Protein AF-A0A0P9FXM0-F1 (afdb_monomer)

pLDDT: mean 93.45, std 6.77, range [53.69, 98.62]

Solvent-accessible surface area (backbone atoms only — not comparable to full-atom values): 14932 Å² total; per-residue (Å²): 114,69,68,62,51,52,53,47,50,29,53,66,51,47,75,62,44,59,64,61,55,52,50,50,58,47,64,81,36,56,96,70,64,53,52,62,53,42,61,63,49,48,44,49,61,69,27,80,73,50,50,69,70,58,40,50,54,54,50,50,59,57,71,74,51,52,71,65,66,35,62,62,24,45,46,18,34,32,25,44,52,46,43,42,48,63,65,68,48,71,69,82,41,66,68,50,49,52,51,52,54,51,55,64,69,34,51,43,96,81,49,30,19,42,51,55,48,57,91,79,50,64,96,82,67,69,58,38,48,46,42,30,24,37,46,47,17,34,48,43,70,63,71,57,68,61,55,72,66,54,49,51,43,50,52,33,48,55,51,41,38,76,78,46,47,41,80,75,54,49,40,61,25,40,37,25,32,24,70,43,70,47,37,45,86,41,67,70,44,45,61,58,47,50,60,55,60,71,54,45,41,95,76,23,26,26,53,23,100,44,85,95,22,47,93,44,13,67,43,48,32,20,39,41,44,22,14,44,32,46,28,67,52,47,86,86,36,66,64,52,45,34,31,49,55,37,46,61,80,44,41,70,64,41,74,64,42,46,91,98,40,71,37,44,59,18,41,36,23,38,48,41,22,32,46,74,64,68,35,44,95

Structure (mmCIF, N/CA/C/O backbone):
data_AF-A0A0P9FXM0-F1
#
_entry.id   AF-A0A0P9FXM0-F1
#
loop_
_atom_site.group_PDB
_atom_site.id
_atom_site.type_symbol
_atom_site.label_atom_id
_atom_site.label_alt_id
_atom_site.label_comp_id
_atom_site.label_asym_id
_atom_site.label_entity_id
_atom_site.label_seq_id
_atom_site.pdbx_PDB_ins_code
_atom_site.Cartn_x
_atom_site.Cartn_y
_atom_site.Cartn_z
_atom_site.occupancy
_atom_site.B_iso_or_equiv
_atom_site.auth_seq_id
_atom_site.auth_comp_id
_atom_site.auth_asym_id
_atom_site.auth_atom_id
_atom_site.pdbx_PDB_model_num
ATOM 1 N N . MET A 1 1 ? 10.942 3.330 -31.699 1.00 53.69 1 MET A N 1
ATOM 2 C CA . MET A 1 1 ? 11.778 2.853 -30.568 1.00 53.69 1 MET A CA 1
ATOM 3 C C . MET A 1 1 ? 10.975 2.608 -29.279 1.00 53.69 1 MET A C 1
ATOM 5 O O . MET A 1 1 ? 11.021 1.495 -28.776 1.00 53.69 1 MET A O 1
ATOM 9 N N . ARG A 1 2 ? 10.166 3.565 -28.779 1.00 61.31 2 ARG A N 1
ATOM 10 C CA . ARG A 1 2 ? 9.365 3.396 -27.537 1.00 61.31 2 ARG A CA 1
ATOM 11 C C . ARG A 1 2 ? 8.334 2.255 -27.574 1.00 61.31 2 ARG A C 1
ATOM 13 O O . ARG A 1 2 ? 8.290 1.461 -26.646 1.00 61.31 2 ARG A O 1
ATOM 20 N N . ALA A 1 3 ? 7.570 2.106 -28.659 1.00 65.00 3 ALA A N 1
ATOM 21 C CA . ALA A 1 3 ? 6.559 1.043 -28.768 1.00 65.00 3 ALA A CA 1
ATOM 22 C C . ALA A 1 3 ? 7.154 -0.381 -28.759 1.00 65.00 3 ALA A C 1
ATOM 24 O O . ALA A 1 3 ? 6.564 -1.296 -28.196 1.00 65.00 3 ALA A O 1
ATOM 25 N N . ALA A 1 4 ? 8.341 -0.569 -29.345 1.00 70.06 4 ALA A N 1
ATOM 26 C CA . ALA A 1 4 ? 9.050 -1.850 -29.296 1.00 70.06 4 ALA A CA 1
ATOM 27 C C . ALA A 1 4 ? 9.517 -2.179 -27.870 1.00 70.06 4 ALA A C 1
ATOM 29 O O . ALA A 1 4 ? 9.444 -3.328 -27.450 1.00 70.06 4 ALA A O 1
ATOM 30 N N . HIS A 1 5 ? 9.926 -1.157 -27.114 1.00 72.69 5 HIS A N 1
ATOM 31 C CA . HIS A 1 5 ? 10.350 -1.307 -25.729 1.00 72.69 5 HIS A CA 1
ATOM 32 C C . HIS A 1 5 ? 9.189 -1.684 -24.797 1.00 72.69 5 HIS A C 1
ATOM 34 O O . HIS A 1 5 ? 9.313 -2.616 -24.010 1.00 72.69 5 HIS A O 1
ATOM 40 N N . VAL A 1 6 ? 8.036 -1.023 -24.944 1.00 74.19 6 VAL A N 1
ATOM 41 C CA . VAL A 1 6 ? 6.811 -1.357 -24.195 1.00 74.19 6 VAL A CA 1
ATOM 42 C C . VAL A 1 6 ? 6.351 -2.783 -24.497 1.00 74.19 6 VAL A C 1
ATOM 44 O O . VAL A 1 6 ? 6.091 -3.541 -23.568 1.00 74.19 6 VAL A O 1
ATOM 47 N N . ARG A 1 7 ? 6.329 -3.185 -25.776 1.00 77.94 7 ARG A N 1
ATOM 48 C CA . ARG A 1 7 ? 6.006 -4.568 -26.166 1.00 77.94 7 ARG A CA 1
ATOM 49 C C . ARG A 1 7 ? 6.992 -5.589 -25.595 1.00 77.94 7 ARG A C 1
ATOM 51 O O . ARG A 1 7 ? 6.578 -6.679 -25.220 1.00 77.94 7 ARG A O 1
ATOM 58 N N . GLY A 1 8 ? 8.276 -5.232 -25.508 1.00 81.94 8 GLY A N 1
ATOM 59 C CA . GLY A 1 8 ? 9.297 -6.047 -24.849 1.00 81.94 8 GLY A CA 1
ATOM 60 C C . GLY A 1 8 ? 8.978 -6.282 -23.373 1.00 81.94 8 GLY A C 1
ATOM 61 O O . GLY A 1 8 ? 8.942 -7.428 -22.943 1.00 81.94 8 GLY A O 1
ATOM 62 N N . LEU A 1 9 ? 8.644 -5.221 -22.631 1.00 83.38 9 LEU A N 1
ATOM 63 C CA . LEU A 1 9 ? 8.266 -5.317 -21.214 1.00 83.38 9 LEU A CA 1
ATOM 64 C C . LEU A 1 9 ? 6.951 -6.084 -21.005 1.00 83.38 9 LEU A C 1
ATOM 66 O O . LEU A 1 9 ? 6.862 -6.892 -20.085 1.00 83.38 9 LEU A O 1
ATOM 70 N N . GLN A 1 10 ? 5.945 -5.874 -21.862 1.00 81.94 10 GLN A N 1
ATOM 71 C CA . GLN A 1 10 ? 4.691 -6.640 -21.819 1.00 81.94 10 GLN A CA 1
ATOM 72 C C . GLN A 1 10 ? 4.949 -8.136 -21.988 1.00 81.94 10 GLN A C 1
ATOM 74 O O . GLN A 1 10 ? 4.437 -8.935 -21.212 1.00 81.94 10 GLN A O 1
ATOM 79 N N . ARG A 1 11 ? 5.790 -8.516 -22.957 1.00 82.44 11 ARG A N 1
ATOM 80 C CA . ARG A 1 11 ? 6.195 -9.913 -23.138 1.00 82.44 11 ARG A CA 1
ATOM 81 C C . ARG A 1 11 ? 6.957 -10.427 -21.915 1.00 82.44 11 ARG A C 1
ATOM 83 O O . ARG A 1 11 ? 6.592 -11.453 -21.350 1.00 82.44 11 ARG A O 1
ATOM 90 N N . ALA A 1 12 ? 7.956 -9.669 -21.464 1.00 82.50 12 ALA A N 1
ATOM 91 C CA . ALA A 1 12 ? 8.829 -10.053 -20.362 1.00 82.50 12 ALA A CA 1
ATOM 92 C C . ALA A 1 12 ? 8.083 -10.275 -19.043 1.00 82.50 12 ALA A C 1
ATOM 94 O O . ALA A 1 12 ? 8.460 -11.170 -18.295 1.00 82.50 12 ALA A O 1
ATOM 95 N N . PHE A 1 13 ? 7.042 -9.492 -18.741 1.00 87.12 13 PHE A N 1
ATOM 96 C CA . PHE A 1 13 ? 6.277 -9.633 -17.499 1.00 87.12 13 PHE A CA 1
ATOM 97 C C . PHE A 1 13 ? 4.999 -10.463 -17.646 1.00 87.12 13 PHE A C 1
ATOM 99 O O . PHE A 1 13 ? 4.660 -11.197 -16.715 1.00 87.12 13 PHE A O 1
ATOM 106 N N . GLY A 1 14 ? 4.313 -10.393 -18.789 1.00 78.12 14 GLY A N 1
ATOM 107 C CA . GLY A 1 14 ? 3.090 -11.154 -19.053 1.00 78.12 14 GLY A CA 1
ATOM 108 C C . GLY A 1 14 ? 3.318 -12.665 -19.000 1.00 78.12 14 GLY A C 1
ATOM 109 O O . GLY A 1 14 ? 2.543 -13.393 -18.384 1.00 78.12 14 GLY A O 1
ATOM 110 N N . GLU A 1 15 ? 4.445 -13.139 -19.535 1.00 76.81 15 GLU A N 1
ATOM 111 C CA . GLU A 1 15 ? 4.802 -14.566 -19.531 1.00 76.81 15 GLU A CA 1
ATOM 112 C C . GLU A 1 15 ? 5.200 -15.092 -18.139 1.00 76.81 15 GLU A C 1
ATOM 114 O O . GLU A 1 15 ? 5.165 -16.294 -17.883 1.00 76.81 15 GLU A O 1
ATOM 119 N N . LYS A 1 16 ? 5.563 -14.209 -17.200 1.00 78.56 16 LYS A N 1
ATOM 120 C CA . LYS A 1 16 ? 6.136 -14.594 -15.896 1.00 78.56 16 LYS A CA 1
ATOM 121 C C . LYS A 1 16 ? 5.098 -15.004 -14.856 1.00 78.56 16 LYS A C 1
ATOM 123 O O . LYS A 1 16 ? 5.474 -15.378 -13.747 1.00 78.56 16 LYS A O 1
ATOM 128 N N . ALA A 1 17 ? 3.807 -14.934 -15.190 1.00 85.44 17 ALA A N 1
ATOM 129 C CA . ALA A 1 17 ? 2.702 -15.394 -14.349 1.00 85.44 17 ALA A CA 1
ATOM 130 C C . ALA A 1 17 ? 2.771 -14.875 -12.889 1.00 85.44 17 ALA A C 1
ATOM 132 O O . ALA A 1 17 ? 2.463 -15.600 -11.940 1.00 85.44 17 ALA A O 1
ATOM 133 N N . LEU A 1 18 ? 3.176 -13.610 -12.697 1.00 92.12 18 LEU A N 1
ATOM 134 C CA . LEU A 1 18 ? 3.409 -13.000 -11.376 1.00 92.12 18 LEU A CA 1
ATOM 135 C C . LEU A 1 18 ? 2.185 -13.092 -10.460 1.00 92.12 18 LEU A C 1
ATOM 137 O O . LEU A 1 18 ? 2.303 -13.472 -9.294 1.00 92.12 18 LEU A O 1
ATOM 141 N N . LEU A 1 19 ? 1.002 -12.800 -11.003 1.00 92.88 19 LEU A N 1
ATOM 142 C CA . LEU A 1 19 ? -0.261 -12.909 -10.273 1.00 92.88 19 LEU A CA 1
ATOM 143 C C . LEU A 1 19 ? -0.571 -14.362 -9.906 1.00 92.88 19 LEU A C 1
ATOM 145 O O . LEU A 1 19 ? -0.937 -14.636 -8.768 1.00 92.88 19 LEU A O 1
ATOM 149 N N . ARG A 1 20 ? -0.324 -15.325 -10.803 1.00 92.25 20 ARG A N 1
ATOM 150 C CA . ARG A 1 20 ? -0.469 -16.752 -10.478 1.00 92.25 20 ARG A CA 1
ATOM 151 C C . ARG A 1 20 ? 0.442 -17.147 -9.315 1.00 92.25 20 ARG A C 1
ATOM 153 O O . ARG A 1 20 ? -0.029 -17.792 -8.382 1.00 92.25 20 ARG A O 1
ATOM 160 N N . LYS A 1 21 ? 1.715 -16.734 -9.329 1.00 93.44 21 LYS A N 1
ATOM 161 C CA . LYS A 1 21 ? 2.651 -17.012 -8.229 1.00 93.44 21 LYS A CA 1
ATOM 162 C C . LYS A 1 21 ? 2.174 -16.398 -6.911 1.00 93.44 21 LYS A C 1
ATOM 164 O O . LYS A 1 21 ? 2.192 -17.081 -5.888 1.00 93.44 21 LYS A O 1
ATOM 169 N N . LEU A 1 22 ? 1.731 -15.140 -6.937 1.00 94.94 22 LEU A N 1
ATOM 170 C CA . LEU A 1 22 ? 1.197 -14.452 -5.762 1.00 94.94 22 LEU A CA 1
ATOM 171 C C . LEU A 1 22 ? -0.054 -15.161 -5.218 1.00 94.94 22 LEU A C 1
ATOM 173 O O . LEU A 1 22 ? -0.145 -15.394 -4.015 1.00 94.94 22 LEU A O 1
ATOM 177 N N . ARG A 1 23 ? -0.973 -15.576 -6.099 1.00 94.38 23 ARG A N 1
ATOM 178 C CA . ARG A 1 23 ? -2.184 -16.327 -5.736 1.00 94.38 23 ARG A CA 1
ATOM 179 C C . ARG A 1 23 ? -1.845 -17.644 -5.052 1.00 94.38 23 ARG A C 1
ATOM 181 O O . ARG A 1 23 ? -2.416 -17.923 -4.005 1.00 94.38 23 ARG A O 1
ATOM 188 N N . VAL A 1 24 ? -0.921 -18.426 -5.614 1.00 93.75 24 VAL A N 1
ATOM 189 C CA . VAL A 1 24 ? -0.479 -19.701 -5.023 1.00 93.75 24 VAL A CA 1
ATOM 190 C C . VAL A 1 24 ? 0.063 -19.473 -3.612 1.00 93.75 24 VAL A C 1
ATOM 192 O O . VAL A 1 24 ? -0.434 -20.081 -2.670 1.00 93.75 24 VAL A O 1
ATOM 195 N N . LEU A 1 25 ? 0.991 -18.521 -3.446 1.00 94.69 25 LEU A N 1
ATOM 196 C CA . LEU A 1 25 ? 1.564 -18.200 -2.134 1.00 94.69 25 LEU A CA 1
ATOM 197 C C . LEU A 1 25 ? 0.500 -17.789 -1.113 1.00 94.69 25 LEU A C 1
ATOM 199 O O . LEU A 1 25 ? 0.565 -18.213 0.039 1.00 94.69 25 LEU A O 1
ATOM 203 N N . LEU A 1 26 ? -0.470 -16.970 -1.521 1.00 95.06 26 LEU A N 1
ATOM 204 C CA . LEU A 1 26 ? -1.550 -16.526 -0.648 1.00 95.06 26 LEU A CA 1
ATOM 205 C C . LEU A 1 26 ? -2.461 -17.696 -0.261 1.00 95.06 26 LEU A C 1
ATOM 207 O O . LEU A 1 26 ? -2.672 -17.925 0.926 1.00 95.06 26 LEU A O 1
ATOM 211 N N . VAL A 1 27 ? -2.958 -18.470 -1.227 1.00 93.69 27 VAL A N 1
ATOM 212 C CA . VAL A 1 27 ? -3.900 -19.573 -0.971 1.00 93.69 27 VAL A CA 1
ATOM 213 C C . VAL A 1 27 ? -3.273 -20.664 -0.098 1.00 93.69 27 VAL A C 1
ATOM 215 O O . VAL A 1 27 ? -3.899 -21.086 0.875 1.00 93.69 27 VAL A O 1
ATOM 218 N N . GLU A 1 28 ? -2.030 -21.068 -0.378 1.00 94.81 28 GLU A N 1
ATOM 219 C CA . GLU A 1 28 ? -1.297 -22.071 0.417 1.00 94.81 28 GLU A CA 1
ATOM 220 C C . GLU A 1 28 ? -1.058 -21.626 1.869 1.00 94.81 28 GLU A C 1
ATOM 222 O O . GLU A 1 28 ? -0.862 -22.454 2.760 1.00 94.81 28 GLU A O 1
ATOM 227 N N . ASN A 1 29 ? -1.085 -20.317 2.131 1.00 94.31 29 ASN A N 1
ATOM 228 C CA . ASN A 1 29 ? -0.799 -19.742 3.443 1.00 94.31 29 ASN A CA 1
ATOM 229 C C . ASN A 1 29 ? -1.994 -19.010 4.064 1.00 94.31 29 ASN A C 1
ATOM 231 O O . ASN A 1 29 ? -1.803 -18.266 5.021 1.00 94.31 29 ASN A O 1
ATOM 235 N N . ARG A 1 30 ? -3.225 -19.248 3.587 1.00 90.56 30 ARG A N 1
ATOM 236 C CA . ARG A 1 30 ? -4.441 -18.553 4.059 1.00 90.56 30 ARG A CA 1
ATOM 237 C C . ARG A 1 30 ? -4.657 -18.590 5.574 1.00 90.56 30 ARG A C 1
ATOM 239 O O . ARG A 1 30 ? -5.055 -17.596 6.164 1.00 90.56 30 ARG A O 1
ATOM 246 N N . GLY A 1 31 ? -4.317 -19.705 6.225 1.00 88.19 31 GLY A N 1
ATOM 247 C CA . GLY A 1 31 ? -4.415 -19.838 7.685 1.00 88.19 31 GLY A CA 1
ATOM 248 C C . GLY A 1 31 ? -3.371 -19.028 8.464 1.00 88.19 31 GLY A C 1
ATOM 249 O O . GLY A 1 31 ? -3.435 -18.960 9.684 1.00 88.19 31 GLY A O 1
ATOM 250 N N . ARG A 1 32 ? -2.395 -18.432 7.771 1.00 90.50 32 ARG A N 1
ATOM 251 C CA . ARG A 1 32 ? -1.264 -17.682 8.334 1.00 90.50 32 ARG A CA 1
ATOM 252 C C . ARG A 1 32 ? -1.249 -16.217 7.897 1.00 90.50 32 ARG A C 1
ATOM 254 O O . ARG A 1 32 ? -0.247 -15.543 8.120 1.00 90.50 32 ARG A O 1
ATOM 261 N N . TRP A 1 33 ? -2.305 -15.726 7.248 1.00 93.88 33 TRP A N 1
ATOM 262 C CA . TRP A 1 33 ? -2.391 -14.321 6.850 1.00 93.88 33 TRP A CA 1
ATOM 263 C C . TRP A 1 33 ? -2.478 -13.426 8.089 1.00 93.88 33 TRP A C 1
ATOM 265 O O . TRP A 1 33 ? -3.413 -13.579 8.878 1.00 93.88 33 TRP A O 1
ATOM 275 N N . PRO A 1 34 ? -1.548 -12.478 8.281 1.00 93.88 34 PRO A N 1
ATOM 276 C CA . PRO A 1 34 ? -1.746 -11.439 9.273 1.00 93.88 34 PRO A CA 1
ATOM 277 C C . PRO A 1 34 ? -2.690 -10.375 8.698 1.00 93.88 34 PRO A C 1
ATOM 279 O O . PRO A 1 34 ? -2.605 -10.022 7.520 1.00 93.88 34 PRO A O 1
ATOM 282 N N . LEU A 1 35 ? -3.573 -9.822 9.534 1.00 96.38 35 LEU A N 1
ATOM 283 C CA . LEU A 1 35 ? -4.512 -8.776 9.104 1.00 96.38 35 LEU A CA 1
ATOM 284 C C . LEU A 1 35 ? -3.794 -7.525 8.575 1.00 96.38 35 LEU A C 1
ATOM 286 O O . LEU A 1 35 ? -4.250 -6.885 7.625 1.00 96.38 35 LEU A O 1
ATOM 290 N N . THR A 1 36 ? -2.609 -7.234 9.116 1.00 95.25 36 THR A N 1
ATOM 291 C CA . THR A 1 36 ? -1.740 -6.140 8.664 1.00 95.25 36 THR A CA 1
ATOM 292 C C . THR A 1 36 ? -1.290 -6.283 7.211 1.00 95.25 36 THR A C 1
ATOM 294 O O . THR A 1 36 ? -1.016 -5.270 6.574 1.00 95.25 36 THR A O 1
ATOM 297 N N . ASP A 1 37 ? -1.262 -7.507 6.668 1.00 94.06 37 ASP A N 1
ATOM 298 C CA . ASP A 1 37 ? -0.753 -7.783 5.321 1.00 94.06 37 ASP A CA 1
ATOM 299 C C . ASP A 1 37 ? -1.857 -8.175 4.331 1.00 94.06 37 ASP A C 1
ATOM 301 O O . ASP A 1 37 ? -1.568 -8.651 3.233 1.00 94.06 37 ASP A O 1
ATOM 305 N N . LEU A 1 38 ? -3.133 -7.934 4.658 1.00 96.31 38 LEU A N 1
ATOM 306 C CA . LEU A 1 38 ? -4.233 -8.162 3.711 1.00 96.31 38 LEU A CA 1
ATOM 307 C C . LEU A 1 38 ? -4.078 -7.376 2.398 1.00 96.31 38 LEU A C 1
ATOM 309 O O . LEU A 1 38 ? -4.557 -7.834 1.358 1.00 96.31 38 LEU A O 1
ATOM 313 N N . TYR A 1 39 ? -3.321 -6.271 2.395 1.00 95.38 39 TYR A N 1
ATOM 314 C CA . TYR A 1 39 ? -2.946 -5.551 1.173 1.00 95.38 39 TYR A CA 1
ATOM 315 C C . TYR A 1 39 ? -2.226 -6.425 0.131 1.00 95.38 39 TYR A C 1
ATOM 317 O O . TYR A 1 39 ? -2.276 -6.115 -1.060 1.00 95.38 39 TYR A O 1
ATOM 325 N N . LEU A 1 40 ? -1.604 -7.544 0.534 1.00 96.56 40 LEU A N 1
ATOM 326 C CA . LEU A 1 40 ? -0.976 -8.497 -0.388 1.00 96.56 40 LEU A CA 1
ATOM 327 C C . LEU A 1 40 ? -1.973 -9.113 -1.379 1.00 96.56 40 LEU A C 1
ATOM 329 O O . LEU A 1 40 ? -1.580 -9.561 -2.455 1.00 96.56 40 LEU A O 1
ATOM 333 N N . THR A 1 41 ? -3.264 -9.114 -1.041 1.00 97.12 41 THR A N 1
ATOM 334 C CA . THR A 1 41 ? -4.341 -9.601 -1.912 1.00 97.12 41 THR A CA 1
ATOM 335 C C . THR A 1 41 ? -4.754 -8.579 -2.975 1.00 97.12 41 THR A C 1
ATOM 337 O O . THR A 1 41 ? -5.333 -8.953 -3.995 1.00 97.12 41 THR A O 1
ATOM 340 N N . HIS A 1 42 ? -4.441 -7.290 -2.790 1.00 97.06 42 HIS A N 1
ATOM 341 C CA . HIS A 1 42 ? -4.973 -6.201 -3.618 1.00 97.06 42 HIS A CA 1
ATOM 342 C C . HIS A 1 42 ? -4.636 -6.302 -5.110 1.00 97.06 42 HIS A C 1
ATOM 344 O O . HIS A 1 42 ? -5.534 -6.022 -5.905 1.00 97.06 42 HIS A O 1
ATOM 350 N N . PRO A 1 43 ? -3.420 -6.706 -5.540 1.00 96.81 43 PRO A N 1
ATOM 351 C CA . PRO A 1 43 ? -3.144 -6.891 -6.964 1.00 96.81 43 PRO A CA 1
ATOM 352 C C . PRO A 1 43 ? -4.084 -7.923 -7.590 1.00 96.81 43 PRO A C 1
ATOM 354 O O . PRO A 1 43 ? -4.627 -7.690 -8.661 1.00 96.81 43 PRO A O 1
ATOM 357 N N . LEU A 1 44 ? -4.339 -9.034 -6.894 1.00 96.38 44 LEU A N 1
ATOM 358 C CA . LEU A 1 44 ? -5.241 -10.077 -7.378 1.00 96.38 44 LEU A CA 1
ATOM 359 C C . LEU A 1 44 ? -6.686 -9.599 -7.404 1.00 96.38 44 LEU A C 1
ATOM 361 O O . LEU A 1 44 ? -7.375 -9.843 -8.383 1.00 96.38 44 LEU A O 1
ATOM 365 N N . LEU A 1 45 ? -7.142 -8.886 -6.375 1.00 96.62 45 LEU A N 1
ATOM 366 C CA . LEU A 1 45 ? -8.510 -8.359 -6.330 1.00 96.62 45 LEU A CA 1
ATOM 367 C C . LEU A 1 45 ? -8.779 -7.298 -7.411 1.00 96.62 45 LEU A C 1
ATOM 369 O O . LEU A 1 45 ? -9.925 -7.127 -7.829 1.00 96.62 45 LEU A O 1
ATOM 373 N N . ARG A 1 46 ? -7.729 -6.596 -7.861 1.00 95.12 46 ARG A N 1
ATOM 374 C CA . ARG A 1 46 ? -7.778 -5.591 -8.937 1.00 95.12 46 ARG A CA 1
ATOM 375 C C . ARG A 1 46 ? -7.533 -6.164 -10.329 1.00 95.12 46 ARG A C 1
ATOM 377 O O . ARG A 1 46 ? -7.905 -5.514 -11.301 1.00 95.12 46 ARG A O 1
ATOM 384 N N . SER A 1 47 ? -6.887 -7.324 -10.426 1.00 94.38 47 SER A N 1
ATOM 385 C CA . SER A 1 47 ? -6.666 -8.005 -11.702 1.00 94.38 47 SER A CA 1
ATOM 386 C C . SER A 1 47 ? -7.993 -8.393 -12.347 1.00 94.38 47 SER A C 1
ATOM 388 O O . SER A 1 47 ? -8.947 -8.771 -11.659 1.00 94.38 47 SER A O 1
ATOM 390 N N . ARG A 1 48 ? -8.047 -8.346 -13.677 1.00 89.19 48 ARG A N 1
ATOM 391 C CA . ARG A 1 48 ? -9.211 -8.817 -14.441 1.00 89.19 48 ARG A CA 1
ATOM 392 C C . ARG A 1 48 ? -9.389 -10.326 -14.303 1.00 89.19 48 ARG A C 1
ATOM 394 O O . ARG A 1 48 ? -10.510 -10.814 -14.354 1.00 89.19 48 ARG A O 1
ATOM 401 N N . GLY A 1 49 ? -8.291 -11.047 -14.074 1.00 86.25 49 GLY A N 1
ATOM 402 C CA . GLY A 1 49 ? -8.282 -12.486 -13.809 1.00 86.25 49 GLY A CA 1
ATOM 403 C C . GLY A 1 49 ? -8.659 -12.890 -12.377 1.00 86.25 49 GLY A C 1
ATOM 404 O O . GLY A 1 49 ? -8.465 -14.054 -12.014 1.00 86.25 49 GLY A O 1
ATOM 405 N N . CYS A 1 50 ? -9.152 -11.970 -11.538 1.00 91.94 50 CYS A N 1
ATOM 406 C CA . CYS A 1 50 ? -9.625 -12.309 -10.197 1.00 91.94 50 CYS A CA 1
ATOM 407 C C . CYS A 1 50 ? -10.829 -13.251 -10.274 1.00 91.94 50 CYS A C 1
ATOM 409 O O . CYS A 1 50 ? -11.861 -12.885 -10.832 1.00 91.94 50 CYS A O 1
ATOM 411 N N . THR A 1 51 ? -10.721 -14.442 -9.686 1.00 92.19 51 THR A N 1
ATOM 412 C CA . THR A 1 51 ? -11.833 -15.397 -9.679 1.00 92.19 51 THR A CA 1
ATOM 413 C C . THR A 1 51 ? -12.721 -15.201 -8.457 1.00 92.19 51 THR A C 1
ATOM 415 O O . THR A 1 51 ? -12.247 -14.770 -7.399 1.00 92.19 51 THR A O 1
ATOM 418 N N . GLU A 1 52 ? -14.000 -15.548 -8.587 1.00 94.25 52 GLU A N 1
ATOM 419 C CA . GLU A 1 52 ? -14.963 -15.431 -7.489 1.00 94.25 52 GLU A CA 1
ATOM 420 C C . GLU A 1 52 ? -14.545 -16.281 -6.283 1.00 94.25 52 GLU A C 1
ATOM 422 O O . GLU A 1 52 ? -14.633 -15.835 -5.143 1.00 94.25 52 GLU A O 1
ATOM 427 N N . GLU A 1 53 ? -13.946 -17.454 -6.506 1.00 94.38 53 GLU A N 1
ATOM 428 C CA . GLU A 1 53 ? -13.450 -18.293 -5.411 1.00 94.38 53 GLU A CA 1
ATOM 429 C C . GLU A 1 53 ? -12.372 -17.576 -4.592 1.00 94.38 53 GLU A C 1
ATOM 431 O O . GLU A 1 53 ? -12.324 -17.718 -3.372 1.00 94.38 53 GLU A O 1
ATOM 436 N N . PHE A 1 54 ? -11.501 -16.785 -5.232 1.00 95.25 54 PHE A N 1
ATOM 437 C CA . PHE A 1 54 ? -10.498 -16.017 -4.495 1.00 95.25 54 PHE A CA 1
ATOM 438 C C . PHE A 1 54 ? -11.139 -14.876 -3.697 1.00 95.25 54 PHE A C 1
ATOM 440 O O . PHE A 1 54 ? -10.747 -14.653 -2.551 1.00 95.25 54 PHE A O 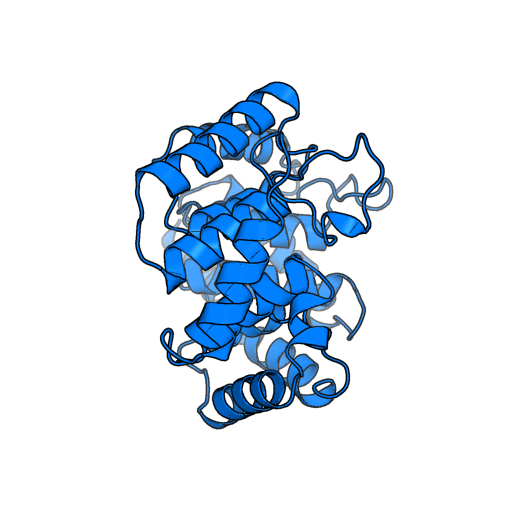1
ATOM 447 N N . ARG A 1 55 ? -12.150 -14.199 -4.261 1.00 96.12 55 ARG A N 1
ATOM 448 C CA . ARG A 1 55 ? -12.926 -13.172 -3.547 1.00 96.12 55 ARG A CA 1
ATOM 449 C C . ARG A 1 55 ? -13.578 -13.751 -2.294 1.00 96.12 55 ARG A C 1
ATOM 451 O O . ARG A 1 55 ? -13.385 -13.211 -1.208 1.00 96.12 55 ARG A O 1
ATOM 458 N N . GLN A 1 56 ? -14.236 -14.901 -2.423 1.00 95.25 56 GLN A N 1
ATOM 459 C CA . GLN A 1 56 ? -14.878 -15.592 -1.305 1.00 95.25 56 GLN A CA 1
ATOM 460 C C . GLN A 1 56 ? -13.881 -16.047 -0.234 1.00 95.25 56 GLN A C 1
ATOM 462 O O . GLN A 1 56 ? -14.163 -15.923 0.955 1.00 95.25 56 GLN A O 1
ATOM 467 N N . VAL A 1 57 ? -12.682 -16.508 -0.617 1.00 95.50 57 VAL A N 1
ATOM 468 C CA . VAL A 1 57 ? -11.620 -16.836 0.354 1.00 95.50 57 VAL A CA 1
ATOM 469 C C . VAL A 1 57 ? -11.220 -15.610 1.179 1.00 95.50 57 VAL A C 1
ATOM 471 O O . VAL A 1 57 ? -11.052 -15.728 2.392 1.00 95.50 57 VAL A O 1
ATOM 474 N N . VAL A 1 58 ? -11.070 -14.442 0.546 1.00 97.25 58 VAL A N 1
ATOM 475 C CA . VAL A 1 58 ? -10.706 -13.199 1.244 1.00 97.25 58 VAL A CA 1
ATOM 476 C C . VAL A 1 58 ? -11.851 -12.698 2.126 1.00 97.25 58 VAL A C 1
ATOM 478 O O . VAL A 1 58 ? -11.607 -12.362 3.282 1.00 97.25 58 VAL A O 1
ATOM 481 N N . LEU A 1 59 ? -13.086 -12.679 1.612 1.00 96.19 59 LEU A N 1
ATOM 482 C CA . LEU A 1 59 ? -14.274 -12.277 2.374 1.00 96.19 59 LEU A CA 1
ATOM 483 C C . LEU A 1 59 ? -14.458 -13.142 3.616 1.00 96.19 59 LEU A C 1
ATOM 485 O O . LEU A 1 59 ? -14.479 -12.613 4.724 1.00 96.19 59 LEU A O 1
ATOM 489 N N . LYS A 1 60 ? -14.483 -14.467 3.443 1.00 94.81 60 LYS A N 1
ATOM 490 C CA . LYS A 1 60 ? -14.628 -15.415 4.548 1.00 94.81 60 LYS A CA 1
ATOM 491 C C . LYS A 1 60 ? -13.526 -15.242 5.590 1.00 94.81 60 LYS A C 1
ATOM 493 O O . LYS A 1 60 ? -13.813 -15.219 6.780 1.00 94.81 60 LYS A O 1
ATOM 498 N N . PHE A 1 61 ? -12.276 -15.057 5.155 1.00 96.19 61 PHE A N 1
ATOM 499 C CA . PHE A 1 61 ? -11.172 -14.809 6.082 1.00 96.19 61 PHE A CA 1
ATOM 500 C C . PHE A 1 61 ? -11.400 -13.561 6.947 1.00 96.19 61 PHE A C 1
ATOM 502 O O . PHE A 1 61 ? -11.056 -13.591 8.126 1.00 96.19 61 PHE A O 1
ATOM 509 N N . ILE A 1 62 ? -11.934 -12.475 6.373 1.00 96.94 62 ILE A N 1
ATOM 510 C CA . ILE A 1 62 ? -12.225 -11.226 7.093 1.00 96.94 62 ILE A CA 1
ATOM 511 C C . ILE A 1 62 ? -13.419 -11.408 8.036 1.00 96.94 62 ILE A C 1
ATOM 513 O O . ILE A 1 62 ? -13.337 -11.016 9.196 1.00 96.94 62 ILE A O 1
ATOM 517 N N . GLU A 1 63 ? -14.505 -12.016 7.559 1.00 93.06 63 GLU A N 1
ATOM 518 C CA . GLU A 1 63 ? -15.751 -12.177 8.322 1.00 93.06 63 GLU A CA 1
ATOM 519 C C . GLU A 1 63 ? -15.625 -13.169 9.489 1.00 93.06 63 GLU A C 1
ATOM 521 O O . GLU A 1 63 ? -16.366 -13.071 10.462 1.00 93.06 63 GLU A O 1
ATOM 526 N N . GLU A 1 64 ? -14.650 -14.079 9.447 1.00 94.88 64 GLU A N 1
ATOM 527 C CA . GLU A 1 64 ? -14.307 -14.963 10.570 1.00 94.88 64 GLU A CA 1
ATOM 528 C C . GLU A 1 64 ? -13.525 -14.257 11.695 1.00 94.88 64 GLU A C 1
ATOM 530 O O . GLU A 1 64 ? -13.236 -14.877 12.721 1.00 94.88 64 GLU A O 1
ATOM 535 N N . LYS A 1 65 ? -13.125 -12.988 11.528 1.00 96.31 65 LYS A N 1
ATOM 536 C CA . LYS A 1 65 ? -12.367 -12.257 12.553 1.00 96.31 65 LYS A CA 1
ATOM 537 C C . LYS A 1 65 ? -13.273 -11.538 13.530 1.00 96.31 65 LYS A C 1
ATOM 539 O O . LYS A 1 65 ? -14.266 -10.917 13.162 1.00 96.31 65 LYS A O 1
ATOM 544 N N . SER A 1 66 ? -12.861 -11.566 14.793 1.00 96.75 66 SER A N 1
ATOM 545 C CA . SER A 1 66 ? -13.481 -10.749 15.824 1.00 96.75 66 SER A CA 1
ATOM 546 C C . SER A 1 66 ? -13.156 -9.266 15.610 1.00 96.75 66 SER A C 1
ATOM 548 O O . SER A 1 66 ? -12.109 -8.910 15.061 1.00 96.75 66 SER A O 1
ATOM 550 N N . GLY A 1 67 ? -14.030 -8.383 16.102 1.00 96.44 67 GLY A N 1
ATOM 551 C CA . GLY A 1 67 ? -13.744 -6.946 16.127 1.00 96.44 67 GLY A CA 1
ATOM 552 C C . GLY A 1 67 ? -12.477 -6.616 16.925 1.00 96.44 67 GLY A C 1
ATOM 553 O O . GLY A 1 67 ? -11.737 -5.715 16.545 1.00 96.44 67 GLY A O 1
ATOM 554 N N . GLU A 1 68 ? -12.179 -7.385 17.977 1.00 96.56 68 GLU A N 1
ATOM 555 C CA . GLU A 1 68 ? -10.946 -7.251 18.761 1.00 96.56 68 GLU A CA 1
ATOM 556 C C . GLU A 1 68 ? -9.700 -7.575 17.925 1.00 96.56 68 GLU A C 1
ATOM 558 O O . GLU A 1 68 ? -8.733 -6.817 17.946 1.00 96.56 68 GLU A O 1
ATOM 563 N N . ASP A 1 69 ? -9.725 -8.651 17.131 1.00 97.06 69 ASP A N 1
ATOM 564 C CA . ASP A 1 69 ? -8.611 -8.994 16.241 1.00 97.06 69 ASP A CA 1
ATOM 565 C C . ASP A 1 69 ? -8.377 -7.915 15.181 1.00 97.06 69 ASP A C 1
ATOM 567 O O . ASP A 1 69 ? -7.232 -7.533 14.924 1.00 97.06 69 ASP A O 1
ATOM 571 N N . ILE A 1 70 ? -9.459 -7.407 14.582 1.00 97.88 70 ILE A N 1
ATOM 572 C CA . ILE A 1 70 ? -9.406 -6.340 13.577 1.00 97.88 70 ILE A CA 1
ATOM 573 C C . ILE A 1 70 ? -8.811 -5.072 14.195 1.00 97.88 70 ILE A C 1
ATOM 575 O O . ILE A 1 70 ? -7.842 -4.530 13.656 1.00 97.88 70 ILE A O 1
ATOM 579 N N . CYS A 1 71 ? -9.326 -4.649 15.350 1.00 98.12 71 CYS A N 1
ATOM 580 C CA . CYS A 1 71 ? -8.921 -3.436 16.061 1.00 98.12 71 CYS A CA 1
ATOM 581 C C . CYS A 1 71 ? -7.679 -3.609 16.951 1.00 98.12 71 CYS A C 1
ATOM 583 O O . CYS A 1 71 ? -7.299 -2.672 17.651 1.00 98.12 71 CYS A O 1
ATOM 585 N N . ARG A 1 72 ? -6.993 -4.760 16.905 1.00 97.81 72 ARG A N 1
ATOM 586 C CA . ARG A 1 72 ? -5.741 -4.982 17.651 1.00 97.81 72 ARG A CA 1
ATOM 587 C C . ARG A 1 72 ? -4.665 -3.962 17.278 1.00 97.81 72 ARG A C 1
ATOM 589 O O . ARG A 1 72 ? -3.888 -3.543 18.124 1.00 97.81 72 ARG A O 1
ATOM 596 N N . LEU A 1 73 ? -4.602 -3.572 16.004 1.00 98.38 73 LEU A N 1
ATOM 597 C CA . LEU A 1 73 ? -3.685 -2.550 15.499 1.00 98.38 73 LEU A CA 1
ATOM 598 C C . LEU A 1 73 ? -4.411 -1.620 14.529 1.00 98.38 73 LEU A C 1
ATOM 600 O O . LEU A 1 73 ? -5.313 -2.042 13.806 1.00 98.38 73 LEU A O 1
ATOM 604 N N . VAL A 1 74 ? -3.950 -0.372 14.433 1.00 98.31 74 VAL A N 1
ATOM 605 C CA . VAL A 1 74 ? -4.503 0.608 13.486 1.00 98.31 74 VAL A CA 1
ATOM 606 C C . VAL A 1 74 ? -4.331 0.121 12.050 1.00 98.31 74 VAL A C 1
ATOM 608 O O . VAL A 1 74 ? -5.287 0.146 11.281 1.00 98.31 74 VAL A O 1
ATOM 611 N N . ASN A 1 75 ? -3.147 -0.396 11.702 1.00 96.75 75 ASN A N 1
ATOM 612 C CA . ASN A 1 75 ? -2.878 -0.913 10.358 1.00 96.75 75 ASN A CA 1
ATOM 613 C C . ASN A 1 75 ? -3.621 -2.228 10.048 1.00 96.75 75 ASN A C 1
ATOM 615 O O . ASN A 1 75 ? -3.910 -2.499 8.885 1.00 96.75 75 ASN A O 1
ATOM 619 N N . SER A 1 76 ? -3.957 -3.033 11.063 1.00 97.94 76 SER A N 1
ATOM 620 C CA . SER A 1 76 ? -4.833 -4.205 10.914 1.00 97.94 76 SER A CA 1
ATOM 621 C C . SER A 1 76 ? -6.251 -3.774 10.535 1.00 97.94 76 SER A C 1
ATOM 623 O O . SER A 1 76 ? -6.788 -4.236 9.525 1.00 97.94 76 SER A O 1
ATOM 625 N N . ALA A 1 77 ? -6.820 -2.827 11.285 1.00 98.31 77 ALA A N 1
ATOM 626 C CA . ALA A 1 77 ? -8.158 -2.304 11.041 1.00 98.31 77 ALA A CA 1
ATOM 627 C C . ALA A 1 77 ? -8.275 -1.662 9.652 1.00 98.31 77 ALA A C 1
ATOM 629 O O . ALA A 1 77 ? -9.162 -2.009 8.872 1.00 98.31 77 ALA A O 1
ATOM 630 N N . THR A 1 78 ? -7.344 -0.780 9.285 1.00 97.81 78 THR A N 1
ATOM 631 C CA . THR A 1 78 ? -7.366 -0.118 7.973 1.00 97.81 78 THR A CA 1
ATOM 632 C C . THR A 1 78 ? -7.143 -1.082 6.811 1.00 97.81 78 THR A C 1
ATOM 634 O O . THR A 1 78 ? -7.845 -0.987 5.805 1.00 97.81 78 THR A O 1
ATOM 637 N N . SER A 1 79 ? -6.189 -2.012 6.925 1.00 97.75 79 SER A N 1
ATOM 638 C CA . SER A 1 79 ? -5.923 -3.019 5.889 1.00 97.75 79 SER A CA 1
ATOM 639 C C . SER A 1 79 ? -7.137 -3.927 5.682 1.00 97.75 79 SER A C 1
ATOM 641 O O . SER A 1 79 ? -7.516 -4.201 4.541 1.00 97.75 79 SER A O 1
ATOM 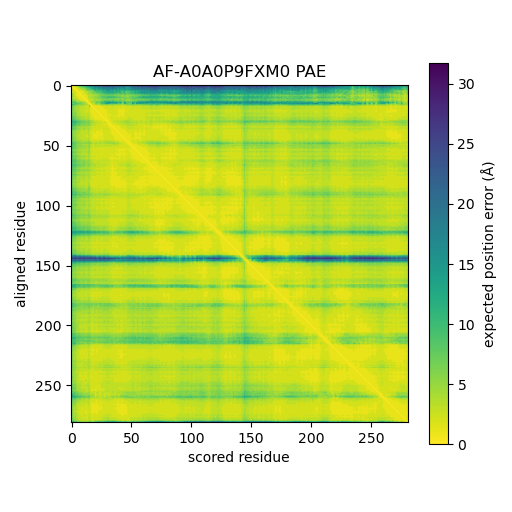643 N N . THR A 1 80 ? -7.811 -4.313 6.770 1.00 98.38 80 THR A N 1
ATOM 644 C CA . THR A 1 80 ? -9.058 -5.089 6.732 1.00 98.38 80 THR A CA 1
ATOM 645 C C . THR A 1 80 ? -10.157 -4.329 6.006 1.00 98.38 80 THR A C 1
ATOM 647 O O . THR A 1 80 ? -10.707 -4.841 5.036 1.00 98.38 80 THR A O 1
ATOM 650 N N . LEU A 1 81 ? -10.424 -3.084 6.404 1.00 97.88 81 LEU A N 1
ATOM 651 C CA . LEU A 1 81 ? -11.451 -2.242 5.792 1.00 97.88 81 LEU A CA 1
ATOM 652 C C . LEU A 1 81 ? -11.207 -2.016 4.296 1.00 97.88 81 LEU A C 1
ATOM 654 O O . LEU A 1 81 ? -12.094 -2.250 3.478 1.00 97.88 81 LEU A O 1
ATOM 658 N N . LEU A 1 82 ? -9.990 -1.617 3.914 1.00 97.62 82 LEU A N 1
ATOM 659 C CA . LEU A 1 82 ? -9.639 -1.396 2.508 1.00 97.62 82 LEU A CA 1
ATOM 660 C C . LEU A 1 82 ? -9.783 -2.672 1.674 1.00 97.62 82 LEU A C 1
ATOM 662 O O . LEU A 1 82 ? -10.271 -2.618 0.546 1.00 97.62 82 LEU A O 1
ATOM 666 N N . THR A 1 83 ? -9.369 -3.816 2.220 1.00 98.25 83 THR A N 1
ATOM 667 C CA . THR A 1 83 ? -9.477 -5.108 1.532 1.00 98.25 83 THR A CA 1
ATOM 668 C C . THR A 1 83 ? -10.928 -5.549 1.406 1.00 98.25 83 THR A C 1
ATOM 670 O O . THR A 1 83 ? -11.331 -5.971 0.326 1.00 98.25 83 THR A O 1
ATOM 673 N N . TYR A 1 84 ? -11.717 -5.394 2.470 1.00 98.12 84 TYR A N 1
ATOM 674 C CA . TYR A 1 84 ? -13.134 -5.735 2.503 1.00 98.12 84 TYR A CA 1
ATOM 675 C C . TYR A 1 84 ? -13.929 -4.952 1.451 1.00 98.12 84 TYR A C 1
ATOM 677 O O . TYR A 1 84 ? -14.673 -5.542 0.672 1.00 98.12 84 TYR A O 1
ATOM 685 N N . ILE A 1 85 ? -13.700 -3.640 1.332 1.00 96.12 85 ILE A N 1
ATOM 686 C CA . ILE A 1 85 ? -14.342 -2.853 0.270 1.00 96.12 85 ILE A CA 1
ATOM 687 C C . ILE A 1 85 ? -13.846 -3.269 -1.116 1.00 96.12 85 ILE A C 1
ATOM 689 O O . ILE A 1 85 ? -14.641 -3.387 -2.045 1.00 96.12 85 ILE A O 1
ATOM 693 N N . LEU A 1 86 ? -12.546 -3.533 -1.274 1.00 96.25 86 LEU A N 1
ATOM 694 C CA . LEU A 1 86 ? -11.975 -3.922 -2.566 1.00 96.25 86 LEU A CA 1
ATOM 695 C C . LEU A 1 86 ? -12.524 -5.259 -3.091 1.00 96.25 86 LEU A C 1
ATOM 697 O O . LEU A 1 86 ? -12.639 -5.448 -4.305 1.00 96.25 86 LEU A O 1
ATOM 701 N N . VAL A 1 87 ? -12.854 -6.192 -2.198 1.00 96.12 87 VAL A N 1
ATOM 702 C CA . VAL A 1 87 ? -13.434 -7.484 -2.579 1.00 96.12 87 VAL A CA 1
ATOM 703 C C . VAL A 1 87 ? -14.942 -7.406 -2.867 1.00 96.12 87 VAL A C 1
ATOM 705 O O . VAL A 1 87 ? -15.462 -8.319 -3.500 1.00 96.12 87 VAL A O 1
ATOM 708 N N . GLY A 1 88 ? -15.606 -6.293 -2.529 1.00 94.31 88 GLY A N 1
ATOM 709 C CA . GLY A 1 88 ? -17.031 -6.048 -2.802 1.00 94.31 88 GLY A CA 1
ATOM 710 C C . GLY A 1 88 ? -17.913 -5.968 -1.554 1.00 94.31 88 GLY A C 1
ATOM 711 O O . GLY A 1 88 ? -19.131 -6.048 -1.664 1.00 94.31 88 GLY A O 1
ATOM 712 N N . GLY A 1 89 ? -17.316 -5.831 -0.372 1.00 94.75 89 GLY A N 1
ATOM 713 C CA . GLY A 1 89 ? -18.035 -5.752 0.890 1.00 94.75 89 GLY A CA 1
ATOM 714 C C . GLY A 1 89 ? -18.889 -4.488 1.058 1.00 94.75 89 GLY A C 1
ATOM 715 O O . GLY A 1 89 ? -18.525 -3.394 0.625 1.00 94.75 89 GLY A O 1
ATOM 716 N N . GLU A 1 90 ? -20.015 -4.649 1.749 1.00 93.94 90 GLU A N 1
ATOM 717 C CA . GLU A 1 90 ? -20.979 -3.594 2.092 1.00 93.94 90 GLU A CA 1
ATOM 718 C C . GLU A 1 90 ? -20.436 -2.599 3.133 1.00 93.94 90 GLU A C 1
ATOM 720 O O . GLU A 1 90 ? -20.054 -2.981 4.241 1.00 93.94 90 GLU A O 1
ATOM 725 N N . LYS A 1 91 ? -20.424 -1.306 2.794 1.00 93.38 91 LYS A N 1
ATOM 726 C CA . LYS A 1 91 ? -19.860 -0.228 3.633 1.00 93.38 91 LYS A CA 1
ATOM 727 C C . LYS A 1 91 ? -20.674 0.061 4.896 1.00 93.38 91 LYS A C 1
ATOM 729 O O . LYS A 1 91 ? -20.134 0.578 5.869 1.00 93.38 91 LYS A O 1
ATOM 734 N N . ASP A 1 92 ? -21.964 -0.227 4.867 1.00 92.25 92 ASP A N 1
ATOM 735 C CA . ASP A 1 92 ? -22.957 0.076 5.896 1.00 92.25 92 ASP A CA 1
ATOM 736 C C . ASP A 1 92 ? -23.111 -1.035 6.942 1.00 92.25 92 ASP A C 1
ATOM 738 O O . ASP A 1 92 ? -23.819 -0.849 7.934 1.00 92.25 92 ASP A O 1
ATOM 742 N N . LYS A 1 93 ? -22.388 -2.158 6.803 1.00 94.50 93 LYS A N 1
ATOM 743 C CA . LYS A 1 93 ? -22.340 -3.179 7.856 1.00 94.50 93 LYS A CA 1
ATOM 744 C C . LYS A 1 93 ? -21.900 -2.564 9.183 1.00 94.50 93 LYS A C 1
ATOM 746 O O . LYS A 1 93 ? -20.915 -1.829 9.263 1.00 94.50 93 LYS A O 1
ATOM 751 N N . LYS A 1 94 ? -22.586 -2.956 10.259 1.00 95.12 94 LYS A N 1
ATOM 752 C CA . LYS A 1 94 ? -22.338 -2.448 11.615 1.00 95.12 94 LYS A CA 1
ATOM 753 C C . LYS A 1 94 ? -20.864 -2.531 12.020 1.00 95.12 94 LYS A C 1
ATOM 755 O O . LYS A 1 94 ? -20.312 -1.542 12.483 1.00 95.12 94 LYS A O 1
ATOM 760 N N . TRP A 1 95 ? -20.205 -3.668 11.792 1.00 96.06 95 TRP A N 1
ATOM 761 C CA . TRP A 1 95 ? -18.796 -3.832 12.161 1.00 96.06 95 TRP A CA 1
ATOM 762 C C . TRP A 1 95 ? -17.864 -2.894 11.377 1.00 96.06 95 TRP A C 1
ATOM 764 O O . TRP A 1 95 ? -16.858 -2.447 11.925 1.00 96.06 95 TRP A O 1
ATOM 774 N N . VAL A 1 96 ? -18.201 -2.551 10.125 1.00 96.69 96 VAL A N 1
ATOM 775 C CA . VAL A 1 96 ? -17.449 -1.572 9.325 1.00 96.69 96 VAL A CA 1
ATOM 776 C C . VAL A 1 96 ? -17.550 -0.211 10.001 1.00 96.69 96 VAL A C 1
ATOM 778 O O . VAL A 1 96 ? -16.527 0.401 10.291 1.00 96.69 96 VAL A O 1
ATOM 781 N N . GLN A 1 97 ? -18.766 0.222 10.339 1.00 95.38 97 GLN A N 1
ATOM 782 C CA . GLN A 1 97 ? -19.020 1.498 11.013 1.00 95.38 97 GLN A CA 1
ATOM 783 C C . GLN A 1 97 ? -18.380 1.568 12.408 1.00 95.38 97 GLN A C 1
ATOM 785 O O . GLN A 1 97 ? -17.739 2.564 12.747 1.00 95.38 97 GLN A O 1
ATOM 790 N N . ASP A 1 98 ? -18.466 0.489 13.186 1.00 97.06 98 ASP A N 1
ATOM 791 C CA . ASP A 1 98 ? -17.836 0.386 14.504 1.00 97.06 98 ASP A CA 1
ATOM 792 C C . ASP A 1 98 ? -16.296 0.474 14.381 1.00 97.06 98 ASP A C 1
ATOM 794 O O . ASP A 1 98 ? -15.655 1.236 15.109 1.00 97.06 98 ASP A O 1
ATOM 798 N N . THR A 1 99 ? -15.691 -0.212 13.400 1.00 97.81 99 THR A N 1
ATOM 799 C CA . THR A 1 99 ? -14.238 -0.139 13.124 1.00 97.81 99 THR A CA 1
ATOM 800 C C . THR A 1 99 ? -13.817 1.267 12.681 1.00 97.81 99 THR A C 1
ATOM 802 O O . THR A 1 99 ? -12.781 1.782 13.107 1.00 97.81 99 THR A O 1
ATOM 805 N N . MET A 1 100 ? -14.628 1.926 11.851 1.00 95.81 100 MET A N 1
ATOM 806 C CA . MET A 1 100 ? -14.410 3.308 11.418 1.00 95.81 100 MET A CA 1
ATOM 807 C C . MET A 1 100 ? -14.466 4.295 12.590 1.00 95.81 100 MET A C 1
ATOM 809 O O . MET A 1 100 ? -13.612 5.181 12.703 1.00 95.81 100 MET A O 1
ATOM 813 N N . GLY A 1 101 ? -15.442 4.130 13.486 1.00 95.75 101 GLY A N 1
ATOM 814 C CA . GLY A 1 101 ? -15.549 4.898 14.724 1.00 95.75 101 GLY A CA 1
ATOM 815 C C . GLY A 1 101 ? -14.330 4.698 15.623 1.00 95.75 101 GLY A C 1
ATOM 816 O O . GLY A 1 101 ? -13.738 5.675 16.086 1.00 95.75 101 GLY A O 1
ATOM 817 N N . TRP A 1 102 ? -13.895 3.448 15.790 1.00 97.94 102 TRP A N 1
ATOM 818 C CA . TRP A 1 102 ? -12.691 3.117 16.547 1.00 97.94 102 TRP A CA 1
ATOM 819 C C . TRP A 1 102 ? -11.437 3.778 15.960 1.00 97.94 102 TRP A C 1
ATOM 821 O O . TRP A 1 102 ? -10.671 4.389 16.706 1.00 97.94 102 TRP A O 1
ATOM 831 N N . LEU A 1 103 ? -11.250 3.744 14.633 1.00 97.69 103 LEU A N 1
ATOM 832 C CA . LEU A 1 103 ? -10.121 4.401 13.962 1.00 97.69 103 LEU A CA 1
ATOM 833 C C . LEU A 1 103 ? -10.082 5.906 14.238 1.00 97.69 103 LEU A C 1
ATOM 835 O O . LEU A 1 103 ? -9.018 6.433 14.562 1.00 97.69 103 LEU A O 1
ATOM 839 N N . LYS A 1 104 ? -11.223 6.601 14.167 1.00 96.19 104 LYS A N 1
ATOM 840 C CA . LYS A 1 104 ? -11.303 8.044 14.468 1.00 96.19 104 LYS A CA 1
ATOM 841 C C . LYS A 1 104 ? -10.856 8.353 15.902 1.00 96.19 104 LYS A C 1
ATOM 843 O O . LYS A 1 104 ? -10.167 9.343 16.129 1.00 96.19 104 LYS A O 1
ATOM 848 N N . GLN A 1 105 ? -11.164 7.478 16.861 1.00 97.12 105 GLN A N 1
ATOM 849 C CA . GLN A 1 105 ? -10.736 7.628 18.259 1.00 97.12 105 GLN A CA 1
ATOM 850 C C . GLN A 1 105 ? -9.223 7.428 18.463 1.00 97.12 105 GLN A C 1
ATOM 852 O O . GLN A 1 105 ? -8.667 7.923 19.446 1.00 97.12 105 GLN A O 1
ATOM 857 N N . GLN A 1 106 ? -8.535 6.754 17.531 1.00 98.00 106 GLN A N 1
ATOM 858 C CA . GLN A 1 106 ? -7.085 6.531 17.608 1.00 98.00 106 GLN A CA 1
ATOM 859 C C . GLN A 1 106 ? -6.244 7.748 17.194 1.00 98.00 106 GLN A C 1
ATOM 861 O O . GLN A 1 106 ? -5.019 7.702 17.315 1.00 98.00 106 GLN A O 1
ATOM 866 N N . GLN A 1 107 ? -6.865 8.840 16.738 1.00 97.19 107 GLN A N 1
ATOM 867 C CA . GLN A 1 107 ? -6.136 10.037 16.328 1.00 97.19 107 GLN A CA 1
ATOM 868 C C . GLN A 1 107 ? -5.346 10.641 17.504 1.00 97.19 107 GLN A C 1
ATOM 870 O O . GLN A 1 107 ? -5.852 10.840 18.624 1.00 97.19 107 GLN A O 1
ATOM 875 N N . LEU A 1 108 ? -4.070 10.933 17.254 1.00 97.56 108 LEU A N 1
ATOM 876 C CA . LEU A 1 108 ? -3.188 11.575 18.222 1.00 97.56 108 LEU A CA 1
ATOM 877 C C . LEU A 1 108 ? -3.389 13.094 18.226 1.00 97.56 108 LEU A C 1
ATOM 879 O O . LEU A 1 108 ? -4.017 13.672 17.341 1.00 97.56 108 LEU A O 1
ATOM 883 N N . LYS A 1 109 ? -2.836 13.761 19.248 1.00 94.94 109 LYS A N 1
ATOM 884 C CA . LYS A 1 109 ? -2.963 15.219 19.425 1.00 94.94 109 LYS A CA 1
ATOM 885 C C . LYS A 1 109 ? -2.356 16.025 18.272 1.00 94.94 109 LYS A C 1
ATOM 887 O O . LYS A 1 109 ? -2.765 17.156 18.049 1.00 94.94 109 LYS A O 1
ATOM 892 N N . ASP A 1 110 ? -1.386 15.455 17.560 1.00 95.12 110 ASP A N 1
ATOM 893 C CA . ASP A 1 110 ? -0.762 16.087 16.396 1.00 95.12 110 ASP A CA 1
ATOM 894 C C . ASP A 1 110 ? -1.629 16.007 15.124 1.00 95.12 110 ASP A C 1
ATOM 896 O O . ASP A 1 110 ? -1.284 16.633 14.120 1.00 95.12 110 ASP A O 1
ATOM 900 N N . GLY A 1 111 ? -2.757 15.291 15.165 1.00 95.69 111 GLY A N 1
ATOM 901 C CA . GLY A 1 111 ? -3.698 15.143 14.056 1.00 95.69 111 GLY A CA 1
ATOM 902 C C . GLY A 1 111 ? -3.442 13.930 13.159 1.00 95.69 111 GLY A C 1
ATOM 903 O O . GLY A 1 111 ? -4.185 13.742 12.196 1.00 95.69 111 GLY A O 1
ATOM 904 N N . GLY A 1 112 ? -2.438 13.102 13.454 1.00 97.38 112 GLY A N 1
ATOM 905 C CA . GLY A 1 112 ? -2.165 11.871 12.712 1.00 97.38 112 GLY A CA 1
ATOM 906 C C . GLY A 1 112 ? -2.508 10.592 13.482 1.00 97.38 112 GLY A C 1
ATOM 907 O O . GLY A 1 112 ? -3.166 10.614 14.526 1.00 97.38 112 GLY A O 1
ATOM 908 N N . TRP A 1 113 ? -2.030 9.466 12.949 1.00 98.12 113 TRP A N 1
ATOM 909 C CA . TRP A 1 113 ? -2.138 8.137 13.546 1.00 98.12 113 TRP A CA 1
ATOM 910 C C . TRP A 1 113 ? -0.774 7.477 13.693 1.00 98.12 113 TRP A C 1
ATOM 912 O O . TRP A 1 113 ? 0.103 7.596 12.834 1.00 98.12 113 TRP A O 1
ATOM 922 N N . HIS A 1 114 ? -0.638 6.701 14.761 1.00 97.81 114 HIS A N 1
ATOM 923 C CA . HIS A 1 114 ? 0.390 5.676 14.894 1.00 97.81 114 HIS A CA 1
ATOM 924 C C . HIS A 1 114 ? -0.179 4.321 14.443 1.00 97.81 114 HIS A C 1
ATOM 926 O O . HIS A 1 114 ? -1.388 4.172 14.289 1.00 97.81 114 HIS A O 1
ATOM 932 N N . TRP A 1 115 ? 0.663 3.319 14.192 1.00 96.38 115 TRP A N 1
ATOM 933 C CA . TRP A 1 115 ? 0.195 1.978 13.804 1.00 96.38 115 TRP A CA 1
ATOM 934 C C . TRP A 1 115 ? -0.369 1.155 14.976 1.00 96.38 115 TRP A C 1
ATOM 936 O O . TRP A 1 115 ? -1.124 0.207 14.766 1.00 96.38 115 TRP A O 1
ATOM 946 N N . LYS A 1 116 ? -0.019 1.535 16.208 1.00 97.56 116 LYS A N 1
ATOM 947 C CA . LYS A 1 116 ? -0.552 0.968 17.458 1.00 97.56 116 LYS A CA 1
ATOM 948 C C . LYS A 1 116 ? -1.738 1.784 17.980 1.00 97.56 116 LYS A C 1
ATOM 950 O O . LYS A 1 116 ? -1.766 2.992 17.728 1.00 97.56 116 LYS A O 1
ATOM 955 N N . PRO A 1 117 ? -2.648 1.170 18.755 1.00 97.69 117 PRO A N 1
ATOM 956 C CA . PRO A 1 117 ? -3.700 1.891 19.464 1.00 97.69 117 PRO A CA 1
ATOM 957 C C . PRO A 1 117 ? -3.133 2.986 20.370 1.00 97.69 117 PRO A C 1
ATOM 959 O O . PRO A 1 117 ? -2.119 2.792 21.041 1.00 97.69 117 PRO A O 1
ATOM 962 N N . LYS A 1 118 ? -3.814 4.133 20.433 1.00 97.00 118 LYS A N 1
ATOM 963 C CA . LYS A 1 118 ? -3.370 5.315 21.192 1.00 97.00 118 LYS A CA 1
ATOM 964 C C . LYS A 1 118 ? -3.163 5.031 22.682 1.00 97.00 118 LYS A C 1
ATOM 966 O O . LYS A 1 118 ? -2.268 5.614 23.285 1.00 97.00 118 LYS A O 1
ATOM 971 N N . GLY A 1 119 ? -3.975 4.143 23.259 1.00 95.44 119 GLY A N 1
ATOM 972 C CA . GLY A 1 119 ? -3.882 3.748 24.668 1.00 95.44 119 GLY A CA 1
ATOM 973 C C . GLY A 1 119 ? -2.624 2.947 25.023 1.00 95.44 119 GLY A C 1
ATOM 974 O O . GLY A 1 119 ? -2.266 2.884 26.192 1.00 95.44 119 GLY A O 1
ATOM 975 N N . GLU A 1 120 ? -1.929 2.378 24.035 1.00 96.12 120 GLU A N 1
ATOM 976 C CA . GLU A 1 120 ? -0.700 1.591 24.231 1.00 96.12 120 GLU A CA 1
ATOM 977 C C . GLU A 1 120 ? 0.579 2.407 23.996 1.00 96.12 120 GLU A C 1
ATOM 979 O O . GLU A 1 120 ? 1.694 1.878 24.027 1.00 96.12 120 GLU A O 1
ATOM 984 N N . LEU A 1 121 ? 0.430 3.692 23.685 1.00 96.62 121 LEU A N 1
ATOM 985 C CA . LEU A 1 121 ? 1.544 4.549 23.324 1.00 96.62 121 LEU A CA 1
ATOM 986 C C . LEU A 1 121 ? 2.140 5.255 24.543 1.00 96.62 121 LEU A C 1
ATOM 988 O O . LEU A 1 121 ? 1.409 5.648 25.454 1.00 96.62 121 LEU A O 1
ATOM 992 N N . PRO A 1 122 ? 3.460 5.512 24.541 1.00 93.88 122 PRO A N 1
ATOM 993 C CA . PRO A 1 122 ? 4.047 6.430 25.505 1.00 93.88 122 PRO A CA 1
ATOM 994 C C . PRO A 1 122 ? 3.485 7.850 25.320 1.00 93.88 122 PRO A C 1
ATOM 996 O O . PRO A 1 122 ? 3.083 8.243 24.224 1.00 93.88 122 PRO A O 1
ATOM 999 N N . LEU A 1 123 ? 3.515 8.652 26.391 1.00 86.94 123 LEU A N 1
ATOM 1000 C CA . LEU A 1 123 ? 2.956 10.016 26.455 1.00 86.94 123 LEU A CA 1
ATOM 1001 C C . LEU A 1 123 ? 3.422 10.960 25.330 1.00 86.94 123 LEU A C 1
ATOM 1003 O O . LEU A 1 123 ? 2.702 11.890 24.969 1.00 86.94 123 LEU A O 1
ATOM 1007 N N . ASN A 1 124 ? 4.618 10.738 24.786 1.00 90.94 124 ASN A N 1
ATOM 1008 C CA . ASN A 1 124 ? 5.255 11.554 23.752 1.00 90.94 124 ASN A CA 1
ATOM 1009 C C . ASN A 1 124 ? 5.298 10.875 22.372 1.00 90.94 124 ASN A C 1
ATOM 1011 O O . ASN A 1 124 ? 6.047 11.323 21.498 1.00 90.94 124 ASN A O 1
ATOM 1015 N N . ALA A 1 125 ? 4.534 9.796 22.174 1.00 93.94 125 ALA A N 1
ATOM 1016 C CA . ALA A 1 125 ? 4.436 9.152 20.874 1.00 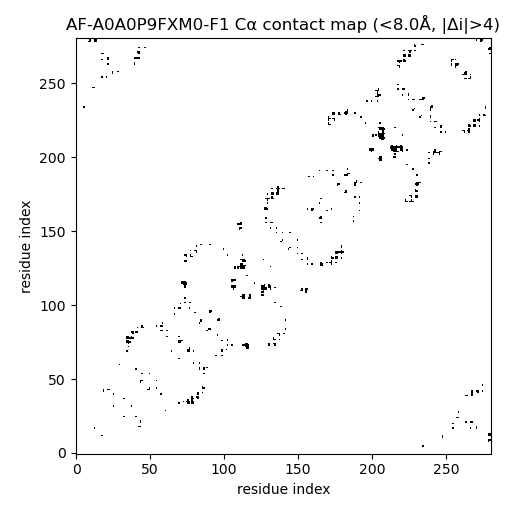93.94 125 ALA A CA 1
ATOM 1017 C C . ALA A 1 125 ? 3.946 10.136 19.810 1.00 93.94 125 ALA A C 1
ATOM 1019 O O . ALA A 1 125 ? 3.098 10.997 20.060 1.00 93.94 125 ALA A O 1
ATOM 1020 N N . ARG A 1 126 ? 4.493 9.987 18.607 1.00 94.75 126 ARG A N 1
ATOM 1021 C CA . ARG A 1 126 ? 4.162 10.812 17.448 1.00 94.75 126 ARG A CA 1
ATOM 1022 C C . ARG A 1 126 ? 3.492 9.973 16.386 1.00 94.75 126 ARG A C 1
ATOM 1024 O O . ARG A 1 126 ? 3.745 8.775 16.283 1.00 94.75 126 ARG A O 1
ATOM 1031 N N . SER A 1 127 ? 2.694 10.628 15.565 1.00 97.12 127 SER A N 1
ATOM 1032 C CA . SER A 1 127 ? 2.079 9.988 14.417 1.00 97.12 127 SER A CA 1
ATOM 1033 C C . SER A 1 127 ? 3.092 9.674 13.316 1.00 97.12 127 SER A C 1
ATOM 103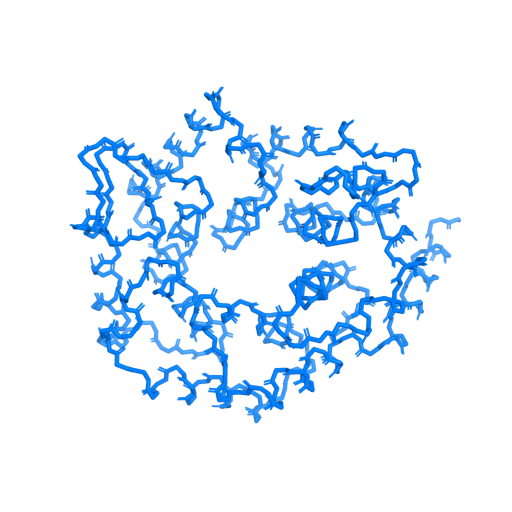5 O O . SER A 1 127 ? 4.150 10.304 13.180 1.00 97.12 127 SER A O 1
ATOM 1037 N N . GLU A 1 128 ? 2.738 8.700 12.487 1.00 97.19 128 GLU A N 1
ATOM 1038 C CA . GLU A 1 128 ? 3.516 8.268 11.334 1.00 97.19 128 GLU A CA 1
ATOM 1039 C C . GLU A 1 128 ? 2.750 8.581 10.047 1.00 97.19 128 GLU A C 1
ATOM 1041 O O . GLU A 1 128 ? 1.548 8.318 9.937 1.00 97.19 128 GLU A O 1
ATOM 1046 N N . ALA A 1 129 ? 3.445 9.131 9.049 1.00 97.94 129 ALA A N 1
ATOM 1047 C CA . ALA A 1 129 ? 2.825 9.533 7.789 1.00 97.94 129 ALA A CA 1
ATOM 1048 C C . ALA A 1 129 ? 2.152 8.369 7.053 1.00 97.94 129 ALA A C 1
ATOM 1050 O O . ALA A 1 129 ? 1.037 8.522 6.563 1.00 97.94 129 ALA A O 1
ATOM 1051 N N . TRP A 1 130 ? 2.790 7.197 7.007 1.00 97.12 130 TRP A N 1
ATOM 1052 C CA . TRP A 1 130 ? 2.247 6.043 6.291 1.00 97.12 130 TRP A CA 1
ATOM 1053 C C . TRP A 1 130 ? 0.981 5.492 6.962 1.00 97.12 130 TRP A C 1
ATOM 1055 O O . TRP A 1 130 ? 0.017 5.182 6.263 1.00 97.12 130 TRP A O 1
ATOM 1065 N N . SER A 1 131 ? 0.945 5.427 8.302 1.00 97.69 131 SER A N 1
ATOM 1066 C CA . SER A 1 131 ? -0.246 5.003 9.054 1.00 97.69 131 SER A CA 1
ATOM 1067 C C . SER A 1 131 ? -1.374 6.018 8.870 1.00 97.69 131 SER A C 1
ATOM 1069 O O . SER A 1 131 ? -2.499 5.664 8.521 1.00 97.69 131 SER A O 1
ATOM 1071 N N . THR A 1 132 ? -1.044 7.308 8.970 1.00 98.19 132 THR A N 1
ATOM 1072 C CA . THR A 1 132 ? -1.994 8.405 8.755 1.00 98.19 132 THR A CA 1
ATOM 1073 C C . THR A 1 132 ? -2.586 8.394 7.342 1.00 98.19 132 THR A C 1
ATOM 1075 O O . THR A 1 132 ? -3.799 8.513 7.181 1.00 98.19 132 THR A O 1
ATOM 1078 N N . ALA A 1 133 ? -1.765 8.193 6.307 1.00 98.00 133 ALA A N 1
ATOM 1079 C CA . ALA A 1 133 ? -2.238 8.085 4.928 1.00 98.00 133 ALA A CA 1
ATOM 1080 C C . ALA A 1 133 ? -3.102 6.835 4.699 1.00 98.00 133 ALA A C 1
ATOM 1082 O O . ALA A 1 133 ? -4.052 6.882 3.919 1.00 98.00 133 ALA A O 1
ATOM 1083 N N . MET A 1 134 ? -2.816 5.728 5.388 1.00 97.00 134 MET A N 1
ATOM 1084 C CA . MET A 1 134 ? -3.635 4.517 5.319 1.00 97.00 134 MET A CA 1
ATOM 1085 C C . MET A 1 134 ? -5.020 4.725 5.940 1.00 97.00 134 MET A C 1
ATOM 1087 O O . MET A 1 134 ? -6.024 4.320 5.353 1.00 97.00 134 MET A O 1
ATOM 1091 N N . VAL A 1 135 ? -5.087 5.405 7.088 1.00 97.62 135 VAL A N 1
ATOM 1092 C CA . VAL A 1 135 ? -6.356 5.788 7.723 1.00 97.62 135 VAL A CA 1
ATOM 1093 C C . VAL A 1 135 ? -7.129 6.767 6.840 1.00 97.62 135 VAL A C 1
ATOM 1095 O O . VAL A 1 135 ? -8.318 6.560 6.603 1.00 97.62 135 VAL A O 1
ATOM 1098 N N . PHE A 1 136 ? -6.453 7.771 6.270 1.00 97.06 136 PHE A N 1
ATOM 1099 C CA . PHE A 1 136 ? -7.039 8.670 5.272 1.00 97.06 136 PHE A CA 1
ATOM 1100 C C . PHE A 1 136 ? -7.669 7.892 4.110 1.00 97.06 136 PHE A C 1
ATOM 1102 O O . PHE A 1 136 ? -8.818 8.143 3.752 1.00 97.06 136 PHE A O 1
ATOM 1109 N N . ALA A 1 137 ? -6.949 6.917 3.548 1.00 96.62 137 ALA A N 1
ATOM 1110 C CA . ALA A 1 137 ? -7.441 6.098 2.448 1.00 96.62 137 ALA A CA 1
ATOM 1111 C C . ALA A 1 137 ? -8.702 5.308 2.833 1.00 96.62 137 ALA A C 1
ATOM 1113 O O . ALA A 1 137 ? -9.665 5.292 2.064 1.00 96.62 137 ALA A O 1
ATOM 1114 N N . ALA A 1 138 ? -8.723 4.689 4.018 1.00 96.06 138 ALA A N 1
ATOM 1115 C CA . ALA A 1 138 ? -9.880 3.942 4.514 1.00 96.06 138 ALA A CA 1
ATOM 1116 C C . ALA A 1 138 ? -11.102 4.855 4.723 1.00 96.06 138 ALA A C 1
ATOM 1118 O O . ALA A 1 138 ? -12.168 4.593 4.161 1.00 96.06 138 ALA A O 1
ATOM 1119 N N . LEU A 1 139 ? -10.923 5.976 5.433 1.00 94.44 139 LEU A N 1
ATOM 1120 C CA . LEU A 1 139 ? -11.965 6.985 5.668 1.00 94.44 139 LEU A CA 1
ATOM 1121 C C . LEU A 1 139 ? -12.525 7.549 4.372 1.00 94.44 139 LEU A C 1
ATOM 1123 O O . LEU A 1 139 ? -13.741 7.609 4.197 1.00 94.44 139 LEU A O 1
ATOM 1127 N N . LYS A 1 140 ? -11.654 7.913 3.432 1.00 93.50 140 LYS A N 1
ATOM 1128 C CA . LYS A 1 140 ? -12.083 8.457 2.147 1.00 93.50 140 LYS A CA 1
ATOM 1129 C C . LYS A 1 140 ? -12.862 7.433 1.320 1.00 93.50 140 LYS A C 1
ATOM 1131 O O . LYS A 1 140 ? -13.823 7.813 0.654 1.00 93.50 140 LYS A O 1
ATOM 1136 N N . THR A 1 141 ? -12.460 6.163 1.370 1.00 91.94 141 THR A N 1
ATOM 1137 C CA . THR A 1 141 ? -13.084 5.068 0.610 1.00 91.94 141 THR A CA 1
ATOM 1138 C C . THR A 1 141 ? -14.471 4.704 1.146 1.00 91.94 141 THR A C 1
ATOM 1140 O O . THR A 1 141 ? -15.367 4.395 0.353 1.00 91.94 141 THR A O 1
ATOM 1143 N N . ILE A 1 142 ? -14.662 4.731 2.469 1.00 90.12 142 ILE A N 1
ATOM 1144 C CA . ILE A 1 142 ? -15.889 4.257 3.127 1.00 90.12 142 ILE A CA 1
ATOM 1145 C C . ILE A 1 142 ? -16.880 5.395 3.375 1.00 90.12 142 ILE A C 1
ATOM 1147 O O . ILE A 1 142 ? -17.994 5.331 2.865 1.00 90.12 142 ILE A O 1
ATOM 1151 N N . ASP A 1 143 ? -16.468 6.444 4.087 1.00 80.50 143 ASP A N 1
ATOM 1152 C CA . ASP A 1 143 ? -17.390 7.462 4.616 1.00 80.50 143 ASP A CA 1
ATOM 1153 C C . ASP A 1 143 ? -17.691 8.588 3.626 1.00 80.50 143 ASP A C 1
ATOM 1155 O O . ASP A 1 143 ? -18.564 9.408 3.886 1.00 80.50 143 ASP A O 1
ATOM 1159 N N . GLY A 1 144 ? -16.965 8.669 2.508 1.00 66.38 144 GLY A N 1
ATOM 1160 C CA . GLY A 1 144 ? -17.210 9.690 1.495 1.00 66.38 144 GLY A CA 1
ATOM 1161 C C . GLY A 1 144 ? -17.061 11.118 2.035 1.00 66.38 144 GLY A C 1
ATOM 1162 O O . GLY A 1 144 ? -18.022 11.789 2.374 1.00 66.38 144 GLY A O 1
ATOM 1163 N N . ALA A 1 145 ? -15.834 11.638 2.009 1.00 55.84 145 ALA A N 1
ATOM 1164 C CA . ALA A 1 145 ? -15.584 13.074 1.863 1.00 55.84 145 ALA A CA 1
ATOM 1165 C C . ALA A 1 145 ? -16.279 14.041 2.857 1.00 55.84 145 ALA A C 1
ATOM 1167 O O . ALA A 1 145 ? -16.707 15.108 2.421 1.00 55.84 145 ALA A O 1
ATOM 1168 N N . ASN A 1 146 ? -16.295 13.785 4.175 1.00 68.25 146 ASN A N 1
ATOM 1169 C CA . ASN A 1 146 ? -16.330 14.930 5.101 1.00 68.25 146 ASN A CA 1
ATOM 1170 C C . ASN A 1 146 ? -15.055 15.751 4.845 1.00 68.25 146 ASN A C 1
ATOM 1172 O O . ASN A 1 146 ? -13.967 15.382 5.292 1.00 68.25 146 ASN A O 1
ATOM 1176 N N . THR A 1 147 ? -15.187 16.796 4.029 1.00 72.50 147 THR A N 1
ATOM 1177 C CA . THR A 1 147 ? -14.066 17.530 3.438 1.00 72.50 147 THR A CA 1
ATOM 1178 C C . THR A 1 147 ? -13.201 18.151 4.521 1.00 72.50 147 THR A C 1
ATOM 1180 O O . THR A 1 147 ? -11.999 17.918 4.516 1.00 72.50 147 THR A O 1
ATOM 1183 N N . GLY A 1 148 ? -13.809 18.787 5.526 1.00 82.75 148 GLY A N 1
ATOM 1184 C CA . GLY A 1 148 ? -13.077 19.417 6.626 1.00 82.75 148 GLY A CA 1
ATOM 1185 C C . GLY A 1 148 ? -12.218 18.437 7.430 1.00 82.75 148 GLY A C 1
ATOM 1186 O O . GLY A 1 148 ? -11.061 18.731 7.728 1.00 82.75 148 GLY A O 1
ATOM 1187 N N . TYR A 1 149 ? -12.737 17.242 7.740 1.00 88.31 149 TYR A N 1
ATOM 1188 C CA . TYR A 1 149 ? -11.943 16.239 8.459 1.00 88.31 149 TYR A CA 1
ATOM 1189 C C . TYR A 1 149 ? -10.816 15.668 7.591 1.00 88.31 149 TYR A C 1
ATOM 1191 O O . TYR A 1 149 ? -9.690 15.517 8.058 1.00 88.31 149 TYR A O 1
ATOM 1199 N N . MET A 1 150 ? -11.089 15.393 6.312 1.00 91.50 150 MET A N 1
ATOM 1200 C CA . MET A 1 150 ? -10.071 14.919 5.367 1.00 91.50 150 MET A CA 1
ATOM 1201 C C . MET A 1 150 ? -8.958 15.954 5.153 1.00 91.50 150 MET A C 1
ATOM 1203 O O . MET A 1 150 ? -7.784 15.585 5.102 1.00 91.50 150 MET A O 1
ATOM 1207 N N . ASP A 1 151 ? -9.309 17.238 5.080 1.00 91.75 151 ASP A N 1
ATOM 1208 C CA . ASP A 1 151 ? -8.359 18.335 4.907 1.00 91.75 151 ASP A CA 1
ATOM 1209 C C . ASP A 1 151 ? -7.424 18.461 6.113 1.00 91.75 151 ASP A C 1
ATOM 1211 O O . ASP A 1 151 ? -6.217 18.602 5.930 1.00 91.75 151 ASP A O 1
ATOM 1215 N N . ALA A 1 152 ? -7.931 18.296 7.340 1.00 94.06 152 ALA A N 1
ATOM 1216 C CA . ALA A 1 152 ? -7.095 18.286 8.542 1.00 94.06 152 ALA A CA 1
ATOM 1217 C C . ALA A 1 152 ? -6.035 17.165 8.517 1.00 94.06 152 ALA A C 1
ATOM 1219 O O . ALA A 1 152 ? -4.881 17.385 8.893 1.00 94.06 152 ALA A O 1
ATOM 1220 N N . ILE A 1 153 ? -6.394 15.975 8.020 1.00 95.94 153 ILE A N 1
ATOM 1221 C CA . ILE A 1 153 ? -5.448 14.859 7.862 1.00 95.94 153 ILE A CA 1
ATOM 1222 C C . ILE A 1 153 ? -4.398 15.185 6.788 1.00 95.94 153 ILE A C 1
ATOM 1224 O O . ILE A 1 153 ? -3.207 14.913 6.963 1.00 95.94 153 ILE A O 1
ATOM 1228 N N . LEU A 1 154 ? -4.811 15.804 5.679 1.00 95.19 154 LEU A N 1
ATOM 1229 C CA . LEU A 1 154 ? -3.883 16.246 4.637 1.00 95.19 154 LEU A CA 1
ATOM 1230 C C . LEU A 1 154 ? -2.942 17.351 5.134 1.00 95.19 154 LEU A C 1
ATOM 1232 O O . LEU A 1 154 ? -1.769 17.344 4.762 1.00 95.19 154 LEU A O 1
ATOM 1236 N N . GLU A 1 155 ? -3.403 18.266 5.989 1.00 95.94 155 GLU A N 1
ATOM 1237 C CA . GLU A 1 155 ? -2.548 19.277 6.621 1.00 95.94 155 GLU A CA 1
ATOM 1238 C C . GLU A 1 155 ? -1.496 18.650 7.543 1.00 95.94 155 GLU A C 1
ATOM 1240 O O . GLU A 1 155 ? -0.328 19.045 7.483 1.00 95.94 155 GLU A O 1
ATOM 1245 N N . PHE A 1 156 ? -1.853 17.616 8.319 1.00 97.31 156 PHE A N 1
ATOM 1246 C CA . PHE A 1 156 ? -0.858 16.820 9.046 1.00 97.31 156 PHE A CA 1
ATOM 1247 C C . PHE A 1 156 ? 0.205 16.267 8.087 1.00 97.31 156 PHE A C 1
ATOM 1249 O O . PHE A 1 156 ? 1.398 16.476 8.308 1.00 97.31 156 PHE A O 1
ATOM 1256 N N . LEU A 1 157 ? -0.208 15.611 6.996 1.00 97.75 157 LEU A N 1
ATOM 1257 C CA . LEU A 1 157 ? 0.725 15.002 6.043 1.00 97.75 157 LEU A CA 1
ATOM 1258 C C . LEU A 1 157 ? 1.617 16.044 5.355 1.00 97.75 157 LEU A C 1
ATOM 1260 O O . LEU A 1 157 ? 2.799 15.773 5.144 1.00 97.75 157 LEU A O 1
ATOM 1264 N N . LYS A 1 158 ? 1.092 17.237 5.041 1.00 97.31 158 LYS A N 1
ATOM 1265 C CA . LYS A 1 158 ? 1.868 18.367 4.492 1.00 97.31 158 LYS A CA 1
ATOM 1266 C C . LYS A 1 158 ? 2.910 18.874 5.479 1.00 97.31 158 LYS A C 1
ATOM 1268 O O . LYS A 1 158 ? 4.045 19.131 5.078 1.00 97.31 158 LYS A O 1
ATOM 1273 N N . ARG A 1 159 ? 2.541 19.039 6.750 1.00 97.25 159 ARG A N 1
ATOM 1274 C CA . ARG A 1 159 ? 3.476 19.461 7.798 1.00 97.25 159 ARG A CA 1
ATOM 1275 C C . ARG A 1 159 ? 4.564 18.410 8.005 1.00 97.25 159 ARG A C 1
ATOM 1277 O O . ARG A 1 159 ? 5.744 18.739 7.956 1.00 97.25 159 ARG A O 1
ATOM 1284 N N . ASP A 1 160 ? 4.169 17.147 8.131 1.00 97.50 160 ASP A N 1
ATOM 1285 C CA . ASP A 1 160 ? 5.101 16.042 8.346 1.00 97.50 160 ASP A CA 1
ATOM 1286 C C . ASP A 1 160 ? 6.086 15.857 7.183 1.00 97.50 160 ASP A C 1
ATOM 1288 O O . ASP A 1 160 ? 7.264 15.560 7.389 1.00 97.50 160 ASP A O 1
ATOM 1292 N N . TRP A 1 161 ? 5.620 16.089 5.952 1.00 97.12 161 TRP A N 1
ATOM 1293 C CA . TRP A 1 161 ? 6.477 16.108 4.771 1.00 97.12 161 TRP A CA 1
ATOM 1294 C C . TRP A 1 161 ? 7.584 17.160 4.891 1.00 97.12 161 TRP A C 1
ATOM 1296 O O . TRP A 1 161 ? 8.756 16.838 4.707 1.00 97.12 161 TRP A O 1
ATOM 1306 N N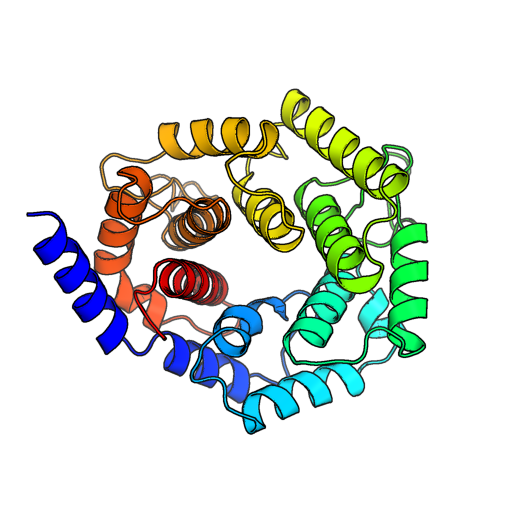 . LYS A 1 162 ? 7.227 18.400 5.251 1.00 95.69 162 LYS A N 1
ATOM 1307 C CA . LYS A 1 162 ? 8.185 19.508 5.386 1.00 95.69 162 LYS A CA 1
ATOM 1308 C C . LYS A 1 162 ? 9.195 19.282 6.507 1.00 95.69 162 LYS A C 1
ATOM 1310 O O . LYS A 1 162 ? 10.354 19.648 6.359 1.00 95.69 162 LYS A O 1
ATOM 1315 N N . GLU A 1 163 ? 8.754 18.707 7.620 1.00 94.88 163 GLU A N 1
ATOM 1316 C CA . GLU A 1 163 ? 9.597 18.531 8.805 1.00 94.88 163 GLU A CA 1
ATOM 1317 C C . GLU A 1 163 ? 10.499 17.296 8.713 1.00 94.88 163 GLU A C 1
ATOM 1319 O O . GLU A 1 163 ? 11.628 17.319 9.198 1.00 94.88 163 GLU A O 1
ATOM 1324 N N . ARG A 1 164 ? 9.999 16.194 8.137 1.00 94.56 164 ARG A N 1
ATOM 1325 C CA . ARG A 1 164 ? 10.639 14.872 8.259 1.00 94.56 164 ARG A CA 1
ATOM 1326 C C . ARG A 1 164 ? 10.712 14.077 6.961 1.00 94.56 164 ARG A C 1
ATOM 1328 O O . ARG A 1 164 ? 11.172 12.935 6.991 1.00 94.56 164 ARG A O 1
ATOM 1335 N N . GLY A 1 165 ? 10.204 14.604 5.845 1.00 95.12 165 GLY A N 1
ATOM 1336 C CA . GLY A 1 165 ? 10.129 13.864 4.583 1.00 95.12 165 GLY A CA 1
ATOM 1337 C C . GLY A 1 165 ? 9.387 12.531 4.730 1.00 95.12 165 GLY A C 1
ATOM 1338 O O . GLY A 1 165 ? 9.821 11.524 4.170 1.00 95.12 165 GLY A O 1
ATOM 1339 N N . TRP A 1 166 ? 8.339 12.495 5.567 1.00 96.06 166 TRP A N 1
ATOM 1340 C CA . TRP A 1 166 ? 7.608 11.274 5.938 1.00 96.06 166 TRP A CA 1
ATOM 1341 C C . TRP A 1 166 ? 8.493 10.155 6.509 1.00 96.06 166 TRP A C 1
ATOM 1343 O O . TRP A 1 166 ? 8.326 8.979 6.186 1.00 96.06 166 TRP A O 1
ATOM 1353 N N . GLY A 1 167 ? 9.468 10.513 7.348 1.00 87.25 167 GLY A N 1
ATOM 1354 C CA . GLY A 1 167 ? 10.379 9.548 7.970 1.00 87.25 167 GLY A CA 1
ATOM 1355 C C . GLY A 1 167 ? 11.389 8.935 6.993 1.00 87.25 167 GLY A C 1
ATOM 1356 O O . GLY A 1 167 ? 11.931 7.866 7.265 1.00 87.25 167 GLY A O 1
ATOM 1357 N N . GLY A 1 168 ? 11.629 9.578 5.845 1.00 84.75 168 GLY A N 1
ATOM 1358 C CA . GLY A 1 168 ? 12.639 9.169 4.862 1.00 84.75 168 GLY A CA 1
ATOM 1359 C C . GLY A 1 168 ? 12.241 8.000 3.952 1.00 84.75 168 GLY A C 1
ATOM 1360 O O . GLY A 1 168 ? 13.077 7.524 3.184 1.00 84.75 168 GLY A O 1
ATOM 1361 N N . SER A 1 169 ? 10.990 7.531 4.021 1.00 86.19 169 SER A N 1
ATOM 1362 C CA . SER A 1 169 ? 10.453 6.450 3.172 1.00 86.19 169 SER A CA 1
ATOM 1363 C C . SER A 1 169 ? 9.079 6.831 2.597 1.00 86.19 169 SER A C 1
ATOM 1365 O O . SER A 1 169 ? 8.055 6.265 2.993 1.00 86.19 169 SER A O 1
ATOM 1367 N N . PRO A 1 170 ? 9.020 7.833 1.697 1.00 95.00 170 PRO A N 1
ATOM 1368 C CA . PRO A 1 170 ? 7.761 8.408 1.229 1.00 95.00 170 PRO A CA 1
ATOM 1369 C C . PRO A 1 170 ? 6.892 7.455 0.402 1.00 95.00 170 PRO A C 1
ATOM 1371 O O . PRO A 1 170 ? 5.684 7.661 0.297 1.00 95.00 170 PRO A O 1
ATOM 1374 N N . GLU A 1 171 ? 7.480 6.411 -0.180 1.00 96.81 171 GLU A N 1
ATOM 1375 C CA . GLU A 1 171 ? 6.826 5.504 -1.119 1.00 96.81 171 GLU A CA 1
ATOM 1376 C C . GLU A 1 171 ? 5.564 4.835 -0.553 1.00 96.81 171 GLU A C 1
ATOM 1378 O O . GLU A 1 171 ? 4.557 4.740 -1.253 1.00 96.81 171 GLU A O 1
ATOM 1383 N N . VAL A 1 172 ? 5.566 4.437 0.723 1.00 96.00 172 VAL A N 1
ATOM 1384 C CA . VAL A 1 172 ? 4.397 3.797 1.353 1.00 96.00 172 VAL A CA 1
ATOM 1385 C C . VAL A 1 172 ? 3.267 4.809 1.553 1.00 96.00 172 VAL A C 1
ATOM 1387 O O . VAL A 1 172 ? 2.116 4.531 1.216 1.00 96.00 172 VAL A O 1
ATOM 1390 N N . THR A 1 173 ? 3.594 6.012 2.031 1.00 98.00 173 THR A N 1
ATOM 1391 C CA . THR A 1 173 ? 2.633 7.114 2.193 1.00 98.00 173 THR A CA 1
ATOM 1392 C C . THR A 1 173 ? 1.998 7.495 0.854 1.00 98.00 173 THR A C 1
ATOM 1394 O O . THR A 1 173 ? 0.779 7.639 0.770 1.00 98.00 173 THR A O 1
ATOM 1397 N N . MET A 1 174 ? 2.798 7.585 -0.215 1.00 98.25 174 MET A N 1
ATOM 1398 C CA . MET A 1 174 ? 2.319 7.882 -1.571 1.00 98.25 174 MET A CA 1
ATOM 1399 C C . MET A 1 174 ? 1.319 6.844 -2.091 1.00 98.25 174 MET A C 1
ATOM 1401 O O . MET A 1 174 ? 0.321 7.212 -2.713 1.00 98.25 174 MET A O 1
ATOM 1405 N N . ILE A 1 175 ? 1.562 5.552 -1.834 1.00 97.81 175 ILE A N 1
ATOM 1406 C CA . ILE A 1 175 ? 0.650 4.475 -2.246 1.00 97.81 175 ILE A CA 1
ATOM 1407 C C . ILE A 1 175 ? -0.726 4.671 -1.601 1.00 97.81 175 ILE A C 1
ATOM 1409 O O . ILE A 1 175 ? -1.739 4.615 -2.300 1.00 97.81 175 ILE A O 1
ATOM 1413 N N . TYR A 1 176 ? -0.781 4.941 -0.295 1.00 97.69 176 TYR A N 1
ATOM 1414 C CA . TYR A 1 176 ? -2.055 5.127 0.402 1.00 97.69 176 TYR A CA 1
ATOM 1415 C C . TYR A 1 176 ? -2.744 6.447 0.054 1.00 97.69 176 TYR A C 1
ATOM 1417 O O . TYR A 1 176 ? -3.958 6.456 -0.144 1.00 97.69 176 TYR A O 1
ATOM 1425 N N . LEU A 1 177 ? -1.992 7.533 -0.135 1.00 97.38 177 LEU A N 1
ATOM 1426 C CA . LEU A 1 177 ? -2.536 8.782 -0.671 1.00 97.38 177 LEU A CA 1
ATOM 1427 C C . LEU A 1 177 ? -3.222 8.563 -2.029 1.00 97.38 177 LEU A C 1
ATOM 1429 O O . LEU A 1 177 ? -4.338 9.041 -2.228 1.00 97.38 177 LEU A O 1
ATOM 1433 N N . SER A 1 178 ? -2.615 7.771 -2.918 1.00 97.00 178 SER A N 1
ATOM 1434 C CA . SER A 1 178 ? -3.220 7.380 -4.199 1.00 97.00 178 SER A CA 1
ATOM 1435 C C . SER A 1 178 ? -4.487 6.541 -4.036 1.00 97.00 178 SER A C 1
ATOM 1437 O O . SER A 1 178 ? -5.465 6.781 -4.743 1.00 97.00 178 SER A O 1
ATOM 1439 N N . ILE A 1 179 ? -4.521 5.600 -3.085 1.00 95.31 179 ILE A N 1
ATOM 1440 C CA . ILE A 1 179 ? -5.746 4.841 -2.768 1.00 95.31 179 ILE A CA 1
ATOM 1441 C C . ILE A 1 179 ? -6.860 5.790 -2.297 1.00 95.31 179 ILE A C 1
ATOM 1443 O O . ILE A 1 179 ? -8.002 5.637 -2.715 1.00 95.31 179 ILE A O 1
ATOM 1447 N N . GLY A 1 180 ? -6.522 6.813 -1.509 1.00 93.69 180 GLY A N 1
ATOM 1448 C CA . GLY A 1 180 ? -7.436 7.890 -1.118 1.00 93.69 180 GLY A CA 1
ATOM 1449 C C . GLY A 1 180 ? -7.726 8.931 -2.214 1.00 93.69 180 GLY A C 1
ATOM 1450 O O . GLY A 1 180 ? -8.340 9.957 -1.928 1.00 93.69 180 GLY A O 1
ATOM 1451 N N . GLY A 1 181 ? -7.290 8.707 -3.459 1.00 93.06 181 GLY A N 1
ATOM 1452 C CA . GLY A 1 181 ? -7.589 9.565 -4.611 1.00 93.06 181 GLY A CA 1
ATOM 1453 C C . GLY A 1 181 ? -6.631 10.742 -4.837 1.00 93.06 181 GLY A C 1
ATOM 1454 O O . GLY A 1 181 ? -6.879 11.567 -5.715 1.00 93.06 181 GLY A O 1
ATOM 1455 N N . ILE A 1 182 ? -5.529 10.839 -4.091 1.00 94.12 182 ILE A N 1
ATOM 1456 C CA . ILE A 1 182 ? -4.513 11.884 -4.272 1.00 94.12 182 ILE A CA 1
ATOM 1457 C C . ILE A 1 182 ? -3.448 11.403 -5.265 1.00 94.12 182 ILE A C 1
ATOM 1459 O O . ILE A 1 182 ? -2.698 10.468 -5.001 1.00 94.12 182 ILE A O 1
ATOM 1463 N N . ASN A 1 183 ? -3.355 12.065 -6.417 1.00 91.19 183 ASN A N 1
ATOM 1464 C CA . ASN A 1 183 ? -2.437 11.696 -7.500 1.00 91.19 183 ASN A CA 1
ATOM 1465 C C . ASN A 1 183 ? -1.291 12.710 -7.680 1.00 91.19 183 ASN A C 1
ATOM 1467 O O . ASN A 1 183 ? -1.200 13.712 -6.968 1.00 91.19 183 ASN A O 1
ATOM 1471 N N . GLY A 1 184 ? -0.429 12.470 -8.671 1.00 88.94 184 GLY A N 1
ATOM 1472 C CA . GLY A 1 184 ? 0.728 13.301 -9.008 1.00 88.94 184 GLY A CA 1
ATOM 1473 C C . GLY A 1 184 ? 0.415 14.725 -9.477 1.00 88.94 184 GLY A C 1
ATOM 1474 O O . GLY A 1 184 ? 1.343 15.506 -9.654 1.00 88.94 184 GLY A O 1
ATOM 1475 N N . ASN A 1 185 ? -0.854 15.113 -9.650 1.00 90.00 185 ASN A N 1
ATOM 1476 C CA . ASN A 1 185 ? -1.209 16.517 -9.870 1.00 90.00 185 ASN A CA 1
ATOM 1477 C C . ASN A 1 185 ? -1.249 17.314 -8.560 1.00 90.00 185 ASN A C 1
ATOM 1479 O O . ASN A 1 185 ? -1.043 18.529 -8.589 1.00 90.00 185 ASN A O 1
ATOM 1483 N N . ASN A 1 186 ? -1.444 16.645 -7.419 1.00 93.56 186 ASN A N 1
ATOM 1484 C CA . ASN A 1 186 ? -1.404 17.279 -6.110 1.00 93.56 186 ASN A CA 1
ATOM 1485 C C . ASN A 1 186 ? 0.029 17.701 -5.748 1.00 93.56 186 ASN A C 1
ATOM 1487 O O . ASN A 1 186 ? 0.982 16.941 -5.931 1.00 93.56 186 ASN A O 1
ATOM 1491 N N . ARG A 1 187 ? 0.177 18.909 -5.192 1.00 93.81 187 ARG A N 1
ATOM 1492 C CA . ARG A 1 187 ? 1.472 19.490 -4.816 1.00 93.81 187 ARG A CA 1
ATOM 1493 C C . ARG A 1 187 ? 2.307 18.570 -3.919 1.00 93.81 187 ARG A C 1
ATOM 1495 O O . ARG A 1 187 ? 3.484 18.390 -4.208 1.00 93.81 187 ARG A O 1
ATOM 1502 N N . ILE A 1 188 ? 1.713 17.951 -2.895 1.00 94.38 188 ILE A N 1
ATOM 1503 C CA . ILE A 1 188 ? 2.468 17.099 -1.959 1.00 94.38 188 ILE A CA 1
ATOM 1504 C C . ILE A 1 188 ? 3.026 15.847 -2.646 1.00 94.38 188 ILE A C 1
ATOM 1506 O O . ILE A 1 188 ? 4.157 15.444 -2.393 1.00 94.38 188 ILE A O 1
ATOM 1510 N N . MET A 1 189 ? 2.269 15.275 -3.588 1.00 95.88 189 MET A N 1
ATOM 1511 C CA . MET A 1 189 ? 2.721 14.130 -4.377 1.00 95.88 189 MET A CA 1
ATOM 1512 C C . MET A 1 189 ? 3.847 14.533 -5.327 1.00 95.88 189 MET A C 1
ATOM 1514 O O . MET A 1 189 ? 4.828 13.804 -5.441 1.00 95.88 189 MET A O 1
ATOM 1518 N N . LYS A 1 190 ? 3.754 15.707 -5.974 1.00 95.62 190 LYS A N 1
ATOM 1519 C CA . LYS A 1 190 ? 4.837 16.232 -6.826 1.00 95.62 190 LYS A CA 1
ATOM 1520 C C . LYS A 1 190 ? 6.131 16.405 -6.044 1.00 95.62 190 LYS A C 1
ATOM 1522 O O . LYS A 1 190 ? 7.179 15.988 -6.527 1.00 95.62 190 LYS A O 1
ATOM 1527 N N . GLU A 1 191 ? 6.048 16.999 -4.857 1.00 95.25 191 GLU A N 1
ATOM 1528 C CA . GLU A 1 191 ? 7.206 17.203 -3.987 1.00 95.25 191 GLU A CA 1
ATOM 1529 C C . GLU A 1 191 ? 7.815 15.862 -3.548 1.00 95.25 191 GLU A C 1
ATOM 1531 O O . GLU A 1 191 ? 9.032 15.722 -3.600 1.00 95.25 191 GLU A O 1
ATOM 1536 N N . ALA A 1 192 ? 6.996 14.851 -3.229 1.00 96.19 192 ALA A N 1
ATOM 1537 C CA . ALA A 1 192 ? 7.469 13.519 -2.840 1.00 96.19 192 ALA A CA 1
ATOM 1538 C C . ALA A 1 192 ? 8.081 12.692 -3.988 1.00 96.19 192 ALA A C 1
ATOM 1540 O O . ALA A 1 192 ? 8.987 11.890 -3.759 1.00 96.19 192 ALA A O 1
ATOM 1541 N N . ILE A 1 193 ? 7.647 12.902 -5.236 1.00 97.31 193 ILE A N 1
ATOM 1542 C CA . ILE A 1 193 ? 8.209 12.219 -6.416 1.00 97.31 193 ILE A CA 1
ATOM 1543 C C . ILE A 1 193 ? 9.663 12.639 -6.679 1.00 97.31 193 ILE A C 1
ATOM 1545 O O . ILE A 1 193 ? 10.478 11.807 -7.079 1.00 97.31 193 ILE A O 1
ATOM 1549 N N . GLN A 1 194 ? 10.005 13.915 -6.482 1.00 95.00 194 GLN A N 1
ATOM 1550 C CA . GLN A 1 194 ? 11.330 14.441 -6.834 1.00 95.00 194 GLN A CA 1
ATOM 1551 C C . GLN A 1 194 ? 12.499 13.748 -6.114 1.00 95.00 194 GLN A C 1
ATOM 1553 O O . GLN A 1 194 ? 13.409 13.287 -6.805 1.00 95.00 194 GLN A O 1
ATOM 1558 N N . PRO A 1 195 ? 12.505 13.594 -4.775 1.00 94.50 195 PRO A N 1
ATOM 1559 C CA . PRO A 1 195 ? 13.591 12.896 -4.092 1.00 94.50 195 PRO A CA 1
ATOM 1560 C C . PRO A 1 195 ? 13.651 11.408 -4.459 1.00 94.50 195 PRO A C 1
ATOM 1562 O O . PRO A 1 195 ? 14.740 10.832 -4.489 1.00 94.50 195 PRO A O 1
ATOM 1565 N N . LEU A 1 196 ? 12.520 10.778 -4.806 1.00 96.56 196 LEU A N 1
ATOM 1566 C CA . LEU A 1 196 ? 12.542 9.421 -5.353 1.00 96.56 196 LEU A CA 1
ATOM 1567 C C . LEU A 1 196 ? 13.274 9.398 -6.699 1.00 96.56 196 LEU A C 1
ATOM 1569 O O . LEU A 1 196 ? 14.191 8.605 -6.862 1.00 96.56 196 LEU A O 1
ATOM 1573 N N . ARG A 1 197 ? 12.972 10.297 -7.639 1.00 96.75 197 ARG A N 1
ATOM 1574 C CA . ARG A 1 197 ? 13.719 10.363 -8.910 1.00 96.75 197 ARG A CA 1
ATOM 1575 C C . ARG A 1 197 ? 15.208 10.642 -8.697 1.00 96.75 197 ARG A C 1
ATOM 1577 O O . ARG A 1 197 ? 16.044 9.952 -9.272 1.00 96.75 197 ARG A O 1
ATOM 1584 N N . ALA A 1 198 ? 15.535 11.606 -7.838 1.00 96.06 198 ALA A N 1
ATOM 1585 C CA . ALA A 1 198 ? 16.912 12.021 -7.578 1.00 96.06 198 ALA A CA 1
ATOM 1586 C C . ALA A 1 198 ? 17.766 10.929 -6.908 1.00 96.06 198 ALA A C 1
ATOM 1588 O O . ALA A 1 198 ? 18.976 10.893 -7.100 1.00 96.06 198 ALA A O 1
ATOM 1589 N N . SER A 1 199 ? 17.149 10.027 -6.139 1.00 95.75 199 SER A N 1
ATOM 1590 C CA . SER A 1 199 ? 17.847 8.935 -5.445 1.00 95.75 199 SER A CA 1
ATOM 1591 C C . SER A 1 199 ? 17.988 7.651 -6.270 1.00 95.75 199 SER A C 1
ATOM 1593 O O . SER A 1 199 ? 18.539 6.666 -5.772 1.00 95.75 199 SER A O 1
ATOM 1595 N N . GLN A 1 200 ? 17.497 7.625 -7.514 1.00 98.25 200 GLN A N 1
ATOM 1596 C CA . GLN A 1 200 ? 17.616 6.450 -8.373 1.00 98.25 200 GLN A CA 1
ATOM 1597 C C . GLN A 1 200 ? 19.072 6.236 -8.811 1.00 98.25 200 GLN A C 1
ATOM 1599 O O . GLN A 1 200 ? 19.723 7.125 -9.356 1.00 98.25 200 GLN A O 1
ATOM 1604 N N . LEU A 1 201 ? 19.577 5.020 -8.619 1.00 98.19 201 LEU A N 1
ATOM 1605 C CA . LEU A 1 201 ? 20.952 4.641 -8.936 1.00 98.19 201 LEU A CA 1
ATOM 1606 C C . LEU A 1 201 ? 21.179 4.519 -10.452 1.00 98.19 201 LEU A C 1
ATOM 1608 O O . LEU A 1 201 ? 20.218 4.315 -11.200 1.00 98.19 201 LEU A O 1
ATOM 1612 N N . PRO A 1 202 ? 22.436 4.558 -10.943 1.00 97.25 202 PRO A N 1
ATOM 1613 C CA . PRO A 1 202 ? 22.753 4.391 -12.367 1.00 97.25 202 PRO A CA 1
ATOM 1614 C C . PRO A 1 202 ? 22.186 3.106 -12.991 1.00 97.25 202 PRO A C 1
ATOM 1616 O O . PRO A 1 202 ? 21.702 3.131 -14.123 1.00 97.25 202 PRO A O 1
ATOM 1619 N N . ASN A 1 203 ? 22.133 2.011 -12.227 1.00 96.75 203 ASN A N 1
ATOM 1620 C CA . ASN A 1 203 ? 21.562 0.730 -12.658 1.00 96.75 203 ASN A CA 1
ATOM 1621 C C . ASN A 1 203 ? 20.017 0.707 -12.728 1.00 96.75 203 ASN A C 1
ATOM 1623 O O . ASN A 1 203 ? 19.445 -0.325 -13.069 1.00 96.75 203 ASN A O 1
ATOM 1627 N N . GLY A 1 204 ? 19.342 1.815 -12.399 1.00 97.69 204 GLY A N 1
ATOM 1628 C CA . GLY A 1 204 ? 17.884 1.949 -12.415 1.00 97.69 204 GLY A CA 1
ATOM 1629 C C . GLY A 1 204 ? 17.184 1.511 -11.126 1.00 97.69 204 GLY A C 1
ATOM 1630 O O . GLY A 1 204 ? 15.987 1.749 -10.981 1.00 97.69 204 GLY A O 1
ATOM 1631 N N . ALA A 1 205 ? 17.903 0.913 -10.178 1.00 98.12 205 ALA A N 1
ATOM 1632 C CA . ALA A 1 205 ? 17.360 0.549 -8.876 1.00 98.12 205 ALA A CA 1
ATOM 1633 C C . ALA A 1 205 ? 17.275 1.749 -7.928 1.00 98.12 205 ALA A C 1
ATOM 1635 O O . ALA A 1 205 ? 17.839 2.814 -8.177 1.00 98.12 205 ALA A O 1
ATOM 1636 N N . TRP A 1 206 ? 16.648 1.524 -6.776 1.00 98.00 206 TRP A N 1
ATOM 1637 C CA . TRP A 1 206 ? 16.772 2.402 -5.616 1.00 98.00 206 TRP A CA 1
ATOM 1638 C C . TRP A 1 206 ? 17.583 1.748 -4.495 1.00 98.00 206 TRP A C 1
ATOM 1640 O O . TRP A 1 206 ? 17.511 0.522 -4.326 1.00 98.00 206 TRP A O 1
ATOM 1650 N N . PRO A 1 207 ? 18.315 2.539 -3.687 1.00 95.75 207 PRO A N 1
ATOM 1651 C CA . PRO A 1 207 ? 19.009 2.034 -2.508 1.00 95.75 207 PRO A CA 1
ATOM 1652 C C . PRO A 1 207 ? 18.010 1.400 -1.542 1.00 95.75 207 PRO A C 1
ATOM 1654 O O . PRO A 1 207 ? 17.024 2.033 -1.166 1.00 95.75 207 PRO A O 1
ATOM 1657 N N . GLY A 1 208 ? 18.245 0.150 -1.142 1.00 92.38 208 GLY A N 1
ATOM 1658 C CA . GLY A 1 208 ? 17.419 -0.543 -0.153 1.00 92.38 208 GLY A CA 1
ATOM 1659 C C . GLY A 1 208 ? 17.583 0.014 1.267 1.00 92.38 208 GLY A C 1
ATOM 1660 O O . GLY A 1 208 ? 18.450 0.839 1.530 1.00 92.38 208 GLY A O 1
ATOM 1661 N N . TYR A 1 209 ? 16.764 -0.465 2.207 1.00 87.88 209 TYR A N 1
ATOM 1662 C CA . TYR A 1 209 ? 16.751 0.024 3.600 1.00 87.88 209 TYR A CA 1
ATOM 1663 C C . TYR A 1 209 ? 17.961 -0.405 4.444 1.00 87.88 209 TYR A C 1
ATOM 1665 O O . TYR A 1 209 ? 18.118 0.047 5.571 1.00 87.88 209 TYR A O 1
ATOM 1673 N N . SER A 1 210 ? 18.809 -1.296 3.926 1.00 88.75 210 SER A N 1
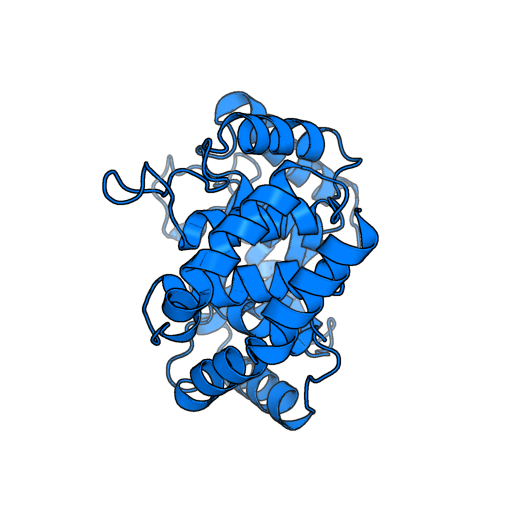ATOM 1674 C CA . SER A 1 210 ? 20.002 -1.776 4.627 1.00 88.75 210 SER A CA 1
ATOM 1675 C C . SER A 1 210 ? 21.266 -1.510 3.822 1.00 88.75 210 SER A C 1
ATOM 1677 O O . SER A 1 210 ? 21.231 -1.475 2.586 1.00 88.75 210 SER A O 1
ATOM 1679 N N . ARG A 1 211 ? 22.407 -1.456 4.518 1.00 87.81 211 ARG A N 1
ATOM 1680 C CA . ARG A 1 211 ? 23.737 -1.355 3.898 1.00 87.81 211 ARG A CA 1
ATOM 1681 C C . ARG A 1 211 ? 24.002 -2.470 2.881 1.00 87.81 211 ARG A C 1
ATOM 1683 O O . ARG A 1 211 ? 24.638 -2.224 1.872 1.00 87.81 211 ARG A O 1
ATOM 1690 N N . LYS A 1 212 ? 23.453 -3.675 3.082 1.00 88.06 212 LYS A N 1
ATOM 1691 C CA . LYS A 1 212 ? 23.600 -4.808 2.141 1.00 88.06 212 LYS A CA 1
ATOM 1692 C C . LYS A 1 212 ? 22.877 -4.599 0.806 1.00 88.06 212 LYS A C 1
ATOM 1694 O O . LYS A 1 212 ? 23.071 -5.364 -0.129 1.00 88.06 212 LYS A O 1
ATOM 1699 N N . THR A 1 213 ? 21.986 -3.616 0.740 1.00 88.06 213 THR A N 1
ATOM 1700 C CA . THR A 1 213 ? 21.104 -3.363 -0.404 1.00 88.06 213 THR A CA 1
ATOM 1701 C C . THR A 1 213 ? 21.245 -1.942 -0.946 1.00 88.06 213 THR A C 1
ATOM 1703 O O . THR A 1 213 ? 20.428 -1.531 -1.768 1.00 88.06 213 THR A O 1
ATOM 1706 N N . CYS A 1 214 ? 22.242 -1.175 -0.489 1.00 90.56 214 CYS A N 1
ATOM 1707 C CA . CYS A 1 214 ? 22.406 0.230 -0.869 1.00 90.56 214 CYS A CA 1
ATOM 1708 C C . CYS A 1 214 ? 22.722 0.421 -2.361 1.00 90.56 214 CYS A C 1
ATOM 1710 O O . CYS A 1 214 ? 22.371 1.453 -2.913 1.00 90.56 214 CYS A O 1
ATOM 1712 N N . GLU A 1 215 ? 23.286 -0.589 -3.027 1.00 90.31 215 GLU A N 1
ATOM 1713 C CA . GLU A 1 215 ? 23.606 -0.572 -4.465 1.00 90.31 215 GLU A CA 1
ATOM 1714 C C . GLU A 1 215 ? 22.441 -1.026 -5.368 1.00 90.31 215 GLU A C 1
ATOM 1716 O O . GLU A 1 215 ? 22.575 -1.120 -6.590 1.00 90.31 215 GLU A O 1
ATOM 1721 N N . GLY A 1 216 ? 21.274 -1.313 -4.785 1.00 92.00 216 GLY A N 1
ATOM 1722 C CA . GLY A 1 216 ? 20.067 -1.668 -5.529 1.00 92.00 216 GLY A CA 1
ATOM 1723 C C . GLY A 1 216 ? 19.217 -2.700 -4.800 1.00 92.00 216 GLY A C 1
ATOM 1724 O O . GLY A 1 216 ? 19.380 -3.911 -4.963 1.00 92.00 216 GLY A O 1
ATOM 1725 N N . GLY A 1 217 ? 18.265 -2.226 -3.999 1.00 95.44 217 GLY A N 1
ATOM 1726 C CA . GLY A 1 217 ? 17.331 -3.079 -3.277 1.00 95.44 217 GLY A CA 1
ATOM 1727 C C . GLY A 1 217 ? 16.167 -3.508 -4.166 1.00 95.44 217 GLY A C 1
ATOM 1728 O O . GLY A 1 217 ? 15.346 -2.673 -4.539 1.00 95.44 217 GLY A O 1
ATOM 1729 N N . ILE A 1 218 ? 16.040 -4.812 -4.447 1.00 96.44 218 ILE A N 1
ATOM 1730 C CA . ILE A 1 218 ? 14.921 -5.372 -5.237 1.00 96.44 218 ILE A CA 1
ATOM 1731 C C . ILE A 1 218 ? 13.575 -4.992 -4.615 1.00 96.44 218 ILE A C 1
ATOM 1733 O O . ILE A 1 218 ? 12.718 -4.433 -5.294 1.00 96.44 218 ILE A O 1
ATOM 1737 N N . PHE A 1 219 ? 13.415 -5.250 -3.314 1.00 96.12 219 PHE A N 1
ATOM 1738 C CA . PHE A 1 219 ? 12.190 -4.933 -2.582 1.00 96.12 219 PHE A CA 1
ATOM 1739 C C . PHE A 1 219 ? 11.835 -3.446 -2.687 1.00 96.12 219 PHE A C 1
ATOM 1741 O O . PHE A 1 219 ? 10.772 -3.109 -3.199 1.00 96.12 219 PHE A O 1
ATOM 1748 N N . LYS A 1 220 ? 12.756 -2.562 -2.285 1.00 96.25 220 LYS A N 1
ATOM 1749 C CA . LYS A 1 220 ? 12.531 -1.112 -2.303 1.00 96.25 220 LYS A CA 1
ATOM 1750 C C . LYS A 1 220 ? 12.244 -0.584 -3.710 1.00 96.25 220 LYS A C 1
ATOM 1752 O O . LYS A 1 220 ? 11.346 0.232 -3.876 1.00 96.25 220 LYS A O 1
ATOM 1757 N N . THR A 1 221 ? 12.920 -1.110 -4.730 1.00 98.38 221 THR A N 1
ATOM 1758 C CA . THR A 1 221 ? 12.636 -0.756 -6.129 1.00 98.38 221 THR A CA 1
ATOM 1759 C C . THR A 1 221 ? 11.206 -1.128 -6.530 1.00 98.38 221 THR A C 1
ATOM 1761 O O . THR A 1 221 ? 10.523 -0.320 -7.149 1.00 98.38 221 THR A O 1
ATOM 1764 N N . CYS A 1 222 ? 10.708 -2.304 -6.133 1.00 98.25 222 CYS A N 1
ATOM 1765 C CA . CYS A 1 222 ? 9.323 -2.698 -6.413 1.00 98.25 222 CYS A CA 1
ATOM 1766 C C . CYS A 1 222 ? 8.304 -1.794 -5.700 1.00 98.25 222 CYS A C 1
ATOM 1768 O O . CYS A 1 222 ? 7.293 -1.427 -6.297 1.00 98.25 222 CYS A O 1
ATOM 1770 N N . VAL A 1 223 ? 8.565 -1.412 -4.443 1.00 98.06 223 VAL A N 1
ATOM 1771 C CA . VAL A 1 223 ? 7.691 -0.497 -3.683 1.00 98.06 223 VAL A CA 1
ATOM 1772 C C . VAL A 1 223 ? 7.679 0.897 -4.312 1.00 98.06 223 VAL A C 1
ATOM 1774 O O . VAL A 1 223 ? 6.610 1.473 -4.496 1.00 98.06 223 VAL A O 1
ATOM 1777 N N . ILE A 1 224 ? 8.838 1.424 -4.717 1.00 98.50 224 ILE A N 1
ATOM 1778 C CA . ILE A 1 224 ? 8.924 2.736 -5.372 1.00 98.50 224 ILE A CA 1
ATOM 1779 C C . ILE A 1 224 ? 8.249 2.715 -6.746 1.00 98.50 224 ILE A C 1
ATOM 1781 O O . ILE A 1 224 ? 7.512 3.643 -7.062 1.00 98.50 224 ILE A O 1
ATOM 1785 N N . LEU A 1 225 ? 8.397 1.648 -7.537 1.00 98.62 225 LEU A N 1
ATOM 1786 C CA . LEU A 1 225 ? 7.634 1.493 -8.781 1.00 98.62 225 LEU A CA 1
ATOM 1787 C C . LEU A 1 225 ? 6.121 1.526 -8.523 1.00 98.62 225 LEU A C 1
ATOM 1789 O O . LEU A 1 225 ? 5.394 2.208 -9.246 1.00 98.62 225 LEU A O 1
ATOM 1793 N N . ASN A 1 226 ? 5.641 0.854 -7.473 1.00 98.56 226 ASN A N 1
ATOM 1794 C CA . ASN A 1 226 ? 4.237 0.934 -7.071 1.00 98.56 226 ASN A CA 1
ATOM 1795 C C . ASN A 1 226 ? 3.845 2.369 -6.691 1.00 98.56 226 ASN A C 1
ATOM 1797 O O . ASN A 1 226 ? 2.834 2.867 -7.168 1.00 98.56 226 ASN A O 1
ATOM 1801 N N . ALA A 1 227 ? 4.665 3.074 -5.912 1.00 98.38 227 ALA A N 1
ATOM 1802 C CA . ALA A 1 227 ? 4.398 4.454 -5.512 1.00 98.38 227 ALA A CA 1
ATOM 1803 C C . ALA A 1 227 ? 4.349 5.432 -6.698 1.00 98.38 227 ALA A C 1
ATOM 1805 O O . ALA A 1 227 ? 3.408 6.217 -6.807 1.00 98.38 227 ALA A O 1
ATOM 1806 N N . LEU A 1 228 ? 5.324 5.370 -7.610 1.00 98.38 228 LEU A N 1
ATOM 1807 C CA . LEU A 1 228 ? 5.387 6.241 -8.788 1.00 98.38 228 LEU A CA 1
ATOM 1808 C C . LEU A 1 228 ? 4.199 5.988 -9.727 1.00 98.38 228 LEU A C 1
ATOM 1810 O O . LEU A 1 228 ? 3.530 6.929 -10.153 1.00 98.38 228 LEU A O 1
ATOM 1814 N N . THR A 1 229 ? 3.886 4.720 -10.000 1.00 98.06 229 THR A N 1
ATOM 1815 C CA . THR A 1 229 ? 2.744 4.360 -10.858 1.00 98.06 229 THR A CA 1
ATOM 1816 C C . THR A 1 229 ? 1.403 4.660 -10.191 1.00 98.06 229 THR A C 1
ATOM 1818 O O . THR A 1 229 ? 0.476 5.121 -10.853 1.00 98.06 229 THR A O 1
ATOM 1821 N N . ALA A 1 230 ? 1.291 4.499 -8.869 1.00 96.88 230 ALA A N 1
ATOM 1822 C CA . ALA A 1 230 ? 0.130 4.933 -8.096 1.00 96.88 230 ALA A CA 1
ATOM 1823 C C . ALA A 1 230 ? -0.045 6.461 -8.130 1.00 96.88 230 ALA A C 1
ATOM 1825 O O . ALA A 1 230 ? -1.174 6.950 -8.169 1.00 96.88 230 ALA A O 1
ATOM 1826 N N . ALA A 1 231 ? 1.050 7.219 -8.193 1.00 96.50 231 ALA A N 1
ATOM 1827 C CA . ALA A 1 231 ? 1.018 8.661 -8.407 1.00 96.50 231 ALA A CA 1
ATOM 1828 C C . ALA A 1 231 ? 0.670 9.065 -9.857 1.00 96.50 231 ALA A C 1
ATOM 1830 O O . ALA A 1 231 ? 0.516 10.254 -10.131 1.00 96.50 231 ALA A O 1
ATOM 1831 N N . GLY A 1 232 ? 0.506 8.107 -10.775 1.00 96.50 232 GLY A N 1
ATOM 1832 C CA . GLY A 1 232 ? 0.107 8.346 -12.165 1.00 96.50 232 GLY A CA 1
ATOM 1833 C C . GLY A 1 232 ? 1.266 8.440 -13.159 1.00 96.50 232 GL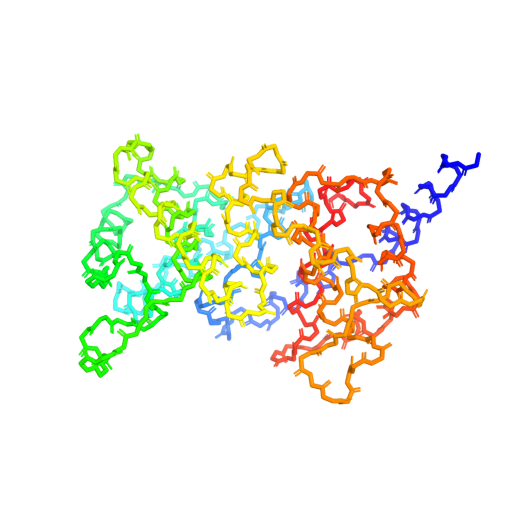Y A C 1
ATOM 1834 O O . GLY A 1 232 ? 1.045 8.822 -14.307 1.00 96.50 232 GLY A O 1
ATOM 1835 N N . LEU A 1 233 ? 2.497 8.104 -12.759 1.00 96.81 233 LEU A N 1
ATOM 1836 C CA . LEU A 1 233 ? 3.624 8.054 -13.692 1.00 96.81 233 LEU A CA 1
ATOM 1837 C C . LEU A 1 233 ? 3.537 6.772 -14.530 1.00 96.81 233 LEU A C 1
ATOM 1839 O O . LEU A 1 233 ? 3.454 5.668 -13.995 1.00 96.81 233 LEU A O 1
ATOM 1843 N N . GLY A 1 234 ? 3.560 6.934 -15.852 1.00 95.12 234 GLY A N 1
ATOM 1844 C CA . GLY A 1 234 ? 3.480 5.836 -16.815 1.00 95.12 234 GLY A CA 1
ATOM 1845 C C . GLY A 1 234 ? 4.827 5.471 -17.442 1.00 95.12 234 GLY A C 1
ATOM 1846 O O . GLY A 1 234 ? 5.880 5.964 -17.052 1.00 95.12 234 GLY A O 1
ATOM 1847 N N . LEU A 1 235 ? 4.783 4.668 -18.508 1.00 94.44 235 LEU A N 1
ATOM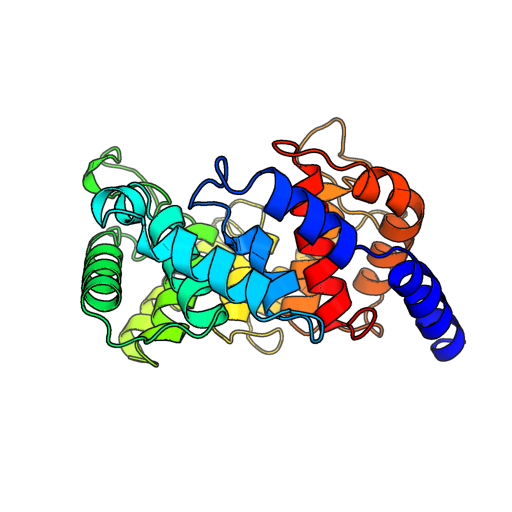 1848 C CA . LEU A 1 235 ? 5.967 4.216 -19.261 1.00 94.44 235 LEU A CA 1
ATOM 1849 C C . LEU A 1 235 ? 6.717 5.332 -20.011 1.00 94.44 235 LEU A C 1
ATOM 1851 O O . LEU A 1 235 ? 7.753 5.072 -20.612 1.00 94.44 235 LEU A O 1
ATOM 1855 N N . ASN A 1 236 ? 6.203 6.562 -20.006 1.00 92.19 236 ASN A N 1
ATOM 1856 C CA . ASN A 1 236 ? 6.914 7.728 -20.535 1.00 92.19 236 ASN A CA 1
ATOM 1857 C C . ASN A 1 236 ? 7.890 8.336 -19.515 1.00 92.19 236 ASN A C 1
ATOM 1859 O O . ASN A 1 236 ? 8.706 9.172 -19.893 1.00 92.19 236 ASN A O 1
ATOM 1863 N N . ASP A 1 237 ? 7.799 7.939 -18.245 1.00 95.31 237 ASP A N 1
ATOM 1864 C CA . ASP A 1 237 ? 8.703 8.384 -17.193 1.00 95.31 237 ASP A CA 1
ATOM 1865 C C . ASP A 1 237 ? 9.989 7.544 -17.195 1.00 95.31 237 ASP A C 1
ATOM 1867 O O . ASP A 1 237 ? 9.957 6.313 -17.105 1.00 95.31 237 ASP A O 1
ATOM 1871 N N . GLU A 1 238 ? 11.137 8.213 -17.306 1.00 95.69 238 GLU A N 1
ATOM 1872 C CA . GLU A 1 238 ? 12.434 7.541 -17.395 1.00 95.69 238 GLU A CA 1
ATOM 1873 C C . GLU A 1 238 ? 12.764 6.745 -16.127 1.00 95.69 238 GLU A C 1
ATOM 1875 O O . GLU A 1 238 ? 13.291 5.631 -16.219 1.00 95.69 238 GLU A O 1
ATOM 1880 N N . SER A 1 239 ? 12.410 7.265 -14.949 1.00 97.25 239 SER A N 1
ATOM 1881 C CA . SER A 1 239 ? 12.664 6.571 -13.691 1.00 97.25 239 SER A CA 1
ATOM 1882 C C . SER A 1 239 ? 11.851 5.288 -13.588 1.00 97.25 239 SER A C 1
ATOM 1884 O O . SER A 1 239 ? 12.394 4.259 -13.174 1.00 97.25 239 SER A O 1
ATOM 1886 N N . VAL A 1 240 ? 10.591 5.302 -14.037 1.00 97.94 240 VAL A N 1
ATOM 1887 C CA . VAL A 1 240 ? 9.760 4.090 -14.127 1.00 97.94 240 VAL A CA 1
ATOM 1888 C C . VAL A 1 240 ? 10.391 3.069 -15.074 1.00 97.94 240 VAL A C 1
ATOM 1890 O O . VAL A 1 240 ? 10.582 1.916 -14.689 1.00 97.94 240 VAL A O 1
ATOM 1893 N N . LEU A 1 241 ? 10.783 3.475 -16.286 1.00 96.06 241 LEU A N 1
ATOM 1894 C CA . LEU A 1 241 ? 11.389 2.563 -17.264 1.00 96.06 241 LEU A CA 1
ATOM 1895 C C . LEU A 1 241 ? 12.690 1.930 -16.760 1.00 96.06 241 LEU A C 1
ATOM 1897 O O . LEU A 1 241 ? 12.886 0.721 -16.892 1.00 96.06 241 LEU A O 1
ATOM 1901 N N . ARG A 1 242 ? 13.586 2.730 -16.176 1.00 97.06 242 ARG A N 1
ATOM 1902 C CA . ARG A 1 242 ? 14.862 2.239 -15.636 1.00 97.06 242 ARG A CA 1
ATOM 1903 C C . ARG A 1 242 ? 14.642 1.290 -14.455 1.00 97.06 242 ARG A C 1
ATOM 1905 O O . ARG A 1 242 ? 15.303 0.254 -14.387 1.00 97.06 242 ARG A O 1
ATOM 1912 N N . GLY A 1 243 ? 13.669 1.584 -13.592 1.00 98.06 243 GLY A N 1
ATOM 1913 C CA . GLY A 1 243 ? 13.275 0.701 -12.495 1.00 98.06 243 GLY A CA 1
ATOM 1914 C C . GLY A 1 243 ? 12.719 -0.637 -12.978 1.00 98.06 243 GLY A C 1
ATOM 1915 O O . GLY A 1 243 ? 13.109 -1.684 -12.462 1.00 98.06 243 GLY A O 1
ATOM 1916 N N . LEU A 1 244 ? 11.861 -0.627 -14.002 1.00 97.62 244 LEU A N 1
ATOM 1917 C CA . LEU A 1 244 ? 11.313 -1.852 -14.590 1.00 97.62 244 LEU A CA 1
ATOM 1918 C C . LEU A 1 244 ? 12.407 -2.733 -15.199 1.00 97.62 244 LEU A C 1
ATOM 1920 O O . LEU A 1 244 ? 12.423 -3.926 -14.916 1.00 97.62 244 LEU A O 1
ATOM 1924 N N . LYS A 1 245 ? 13.360 -2.157 -15.944 1.00 95.44 245 LYS A N 1
ATOM 1925 C CA . LYS A 1 245 ? 14.517 -2.897 -16.490 1.00 95.44 245 LYS A CA 1
ATOM 1926 C C . LYS A 1 245 ? 15.360 -3.548 -15.398 1.00 95.44 245 LYS A C 1
ATOM 1928 O O . LYS A 1 245 ? 15.772 -4.700 -15.522 1.00 95.44 245 LYS A O 1
ATOM 1933 N N . PHE A 1 246 ? 15.622 -2.818 -14.312 1.00 96.75 246 PHE A N 1
ATOM 1934 C CA . PHE A 1 246 ? 16.343 -3.386 -13.178 1.00 96.75 246 PHE A CA 1
ATOM 1935 C C . PHE A 1 246 ? 15.592 -4.592 -12.606 1.00 96.75 246 PHE A C 1
ATOM 1937 O O . PHE A 1 246 ? 16.185 -5.653 -12.413 1.00 96.75 246 PHE A O 1
ATOM 1944 N N . VAL A 1 247 ? 14.287 -4.451 -12.367 1.00 96.69 247 VAL A N 1
ATOM 1945 C CA . VAL A 1 247 ? 13.457 -5.517 -11.795 1.00 96.69 247 VAL A CA 1
ATOM 1946 C C . VAL A 1 247 ? 13.323 -6.714 -12.733 1.00 96.69 247 VAL A C 1
ATOM 1948 O O . VAL A 1 247 ? 13.409 -7.847 -12.267 1.00 96.69 247 VAL A O 1
ATOM 1951 N N . GLU A 1 248 ? 13.191 -6.482 -14.037 1.00 95.06 248 GLU A N 1
ATOM 1952 C CA . GLU A 1 248 ? 13.204 -7.518 -15.072 1.00 95.06 248 GLU A CA 1
ATOM 1953 C C . GLU A 1 248 ? 14.471 -8.379 -14.961 1.00 95.06 248 GLU A C 1
ATOM 1955 O O . GLU A 1 248 ? 14.380 -9.601 -14.856 1.00 95.06 248 GLU A O 1
ATOM 1960 N N . SER A 1 249 ? 15.647 -7.752 -14.825 1.00 94.06 249 SER A N 1
ATOM 1961 C CA . SER A 1 249 ? 16.923 -8.468 -14.642 1.00 94.06 249 SER A CA 1
ATOM 1962 C C . SER A 1 249 ? 17.014 -9.286 -13.342 1.00 94.06 249 SER A C 1
ATOM 1964 O O . SER A 1 249 ? 17.946 -10.072 -13.159 1.00 94.06 249 SER A O 1
ATOM 1966 N N . LYS A 1 250 ? 16.083 -9.079 -12.401 1.00 95.12 250 LYS A N 1
ATOM 1967 C CA . LYS A 1 250 ? 16.021 -9.748 -11.091 1.00 95.12 250 LYS A CA 1
ATOM 1968 C C . LYS A 1 250 ? 14.736 -10.555 -10.899 1.00 95.12 250 LYS A C 1
ATOM 1970 O O . LYS A 1 250 ? 14.480 -11.008 -9.780 1.00 95.12 250 LYS A O 1
ATOM 1975 N N . ILE A 1 251 ? 13.947 -10.756 -11.954 1.00 92.75 251 ILE A N 1
ATOM 1976 C CA . ILE A 1 251 ? 12.591 -11.302 -11.852 1.00 92.75 251 ILE A CA 1
ATOM 1977 C C . ILE A 1 251 ? 12.561 -12.699 -11.229 1.00 92.75 251 ILE A C 1
ATOM 1979 O O . ILE A 1 251 ? 11.706 -12.978 -10.391 1.00 92.75 251 ILE A O 1
ATOM 1983 N N . ASP A 1 252 ? 13.555 -13.538 -11.520 1.00 91.94 252 ASP A N 1
ATOM 1984 C CA . ASP A 1 252 ? 13.630 -14.895 -10.972 1.00 91.94 252 ASP A CA 1
ATOM 1985 C C . ASP A 1 252 ? 13.793 -14.889 -9.445 1.00 91.94 252 ASP A C 1
ATOM 1987 O O . ASP A 1 252 ? 13.258 -15.753 -8.752 1.00 91.94 252 ASP A O 1
ATOM 1991 N N . ARG A 1 253 ? 14.459 -13.876 -8.871 1.00 93.12 253 ARG A N 1
ATOM 1992 C CA . ARG A 1 253 ? 14.546 -13.729 -7.407 1.00 93.12 253 ARG A CA 1
ATOM 1993 C C . ARG A 1 253 ? 13.192 -13.379 -6.796 1.00 93.12 253 ARG A C 1
ATOM 1995 O O . ARG A 1 253 ? 12.892 -13.840 -5.700 1.00 93.12 253 ARG A O 1
ATOM 2002 N N . ILE A 1 254 ? 12.386 -12.580 -7.493 1.00 93.38 254 ILE A N 1
ATOM 2003 C CA . ILE A 1 254 ? 11.040 -12.191 -7.053 1.00 93.38 254 ILE A CA 1
ATOM 2004 C C . ILE A 1 254 ? 10.084 -13.383 -7.157 1.00 93.38 254 ILE A C 1
ATOM 2006 O O . ILE A 1 254 ? 9.326 -13.644 -6.227 1.00 93.38 254 ILE A O 1
ATOM 2010 N N . LEU A 1 255 ? 10.155 -14.154 -8.243 1.00 91.56 255 LEU A N 1
ATOM 2011 C CA . LEU A 1 255 ? 9.341 -15.360 -8.431 1.00 91.56 255 LEU A CA 1
ATOM 2012 C C . LEU A 1 255 ? 9.679 -16.473 -7.430 1.00 91.56 255 LEU A C 1
ATOM 2014 O O . LEU A 1 255 ? 8.815 -17.280 -7.089 1.00 91.56 255 LEU A O 1
ATOM 2018 N N . ASN A 1 256 ? 10.902 -16.477 -6.901 1.00 92.50 256 ASN A N 1
ATOM 2019 C CA . ASN A 1 256 ? 11.330 -17.356 -5.814 1.00 92.50 256 ASN A CA 1
ATOM 2020 C C . ASN A 1 256 ? 11.004 -16.814 -4.408 1.00 92.50 256 ASN A C 1
ATOM 2022 O O . ASN A 1 256 ? 11.491 -17.358 -3.413 1.00 92.50 256 ASN A O 1
ATOM 2026 N N . ALA A 1 257 ? 10.174 -15.767 -4.297 1.00 91.12 257 ALA A N 1
ATOM 2027 C CA . ALA A 1 257 ? 9.671 -15.301 -3.011 1.00 91.12 257 ALA A CA 1
ATOM 2028 C C . ALA A 1 257 ? 8.989 -16.439 -2.234 1.00 91.12 257 ALA A C 1
ATOM 2030 O O . ALA A 1 257 ? 8.267 -17.272 -2.792 1.00 91.12 257 ALA A O 1
ATOM 2031 N N . ARG A 1 258 ? 9.221 -16.444 -0.921 1.00 92.44 258 ARG A N 1
ATOM 2032 C CA . ARG A 1 258 ? 8.630 -17.380 0.037 1.00 92.44 258 ARG A CA 1
ATOM 2033 C C . ARG A 1 258 ? 7.732 -16.620 1.002 1.00 92.44 258 ARG A C 1
ATOM 2035 O O . ARG A 1 258 ? 7.959 -15.435 1.257 1.00 92.44 258 ARG A O 1
ATOM 2042 N N . TRP A 1 259 ? 6.742 -17.318 1.552 1.00 91.00 259 TRP A N 1
ATOM 2043 C CA . TRP A 1 259 ? 5.913 -16.779 2.625 1.00 91.00 259 TRP A CA 1
ATOM 2044 C C . TRP A 1 259 ? 6.777 -16.310 3.806 1.00 91.00 259 TRP A C 1
ATOM 2046 O O . TRP A 1 259 ? 7.786 -16.940 4.123 1.00 91.00 259 TRP A O 1
ATOM 2056 N N . GLY A 1 260 ? 6.410 -15.184 4.421 1.00 85.38 260 GLY A N 1
ATOM 2057 C CA . GLY A 1 260 ? 7.162 -14.563 5.520 1.00 85.38 260 GLY A CA 1
ATOM 2058 C C . GLY A 1 260 ? 8.447 -13.825 5.112 1.00 85.38 260 GLY A C 1
ATOM 2059 O O . GLY A 1 260 ? 9.054 -13.155 5.941 1.00 85.38 260 GLY A O 1
ATOM 2060 N N . GLY A 1 261 ? 8.873 -13.906 3.847 1.00 89.00 261 GLY A N 1
ATOM 2061 C CA . GLY A 1 261 ? 10.026 -13.160 3.340 1.00 89.00 261 GLY A CA 1
ATOM 2062 C C . GLY A 1 261 ? 9.632 -11.815 2.728 1.00 89.00 261 GLY A C 1
ATOM 2063 O O . GLY A 1 261 ? 8.622 -11.716 2.042 1.00 89.00 261 GLY A O 1
ATOM 2064 N N . VAL A 1 262 ? 10.486 -10.795 2.859 1.00 89.69 262 VAL A N 1
ATOM 2065 C CA . VAL A 1 262 ? 10.236 -9.436 2.324 1.00 89.69 262 VAL A CA 1
ATOM 2066 C C . VAL A 1 262 ? 9.939 -9.400 0.813 1.00 89.69 262 VAL A C 1
ATOM 2068 O O . VAL A 1 262 ? 9.259 -8.509 0.309 1.00 89.69 262 VAL A O 1
ATOM 2071 N N . LEU A 1 263 ? 10.410 -10.397 0.058 1.00 93.25 263 LEU A N 1
ATOM 2072 C CA . LEU A 1 263 ? 10.187 -10.466 -1.386 1.00 93.25 263 LEU A CA 1
ATOM 2073 C C . LEU A 1 263 ? 8.730 -10.752 -1.773 1.00 93.25 263 LEU A C 1
ATOM 2075 O O . LEU A 1 263 ? 8.371 -10.419 -2.897 1.00 93.25 263 LEU A O 1
ATOM 2079 N N . ILE A 1 264 ? 7.872 -11.276 -0.883 1.00 94.94 264 ILE A N 1
ATOM 2080 C CA . ILE A 1 264 ? 6.431 -11.379 -1.184 1.00 94.94 264 ILE A CA 1
ATOM 2081 C C . ILE A 1 264 ? 5.785 -9.991 -1.283 1.00 94.94 264 ILE A C 1
ATOM 2083 O O . ILE A 1 264 ? 4.986 -9.736 -2.181 1.00 94.94 264 ILE A O 1
ATOM 2087 N N . GLN A 1 265 ? 6.205 -9.059 -0.423 1.00 94.88 265 GLN A N 1
ATOM 2088 C CA . GLN A 1 265 ? 5.764 -7.666 -0.468 1.00 94.88 265 GLN A CA 1
ATOM 2089 C C . GLN A 1 265 ? 6.309 -6.968 -1.725 1.00 94.88 265 GLN A C 1
ATOM 2091 O O . GLN A 1 265 ? 5.607 -6.181 -2.363 1.00 94.88 265 GLN A O 1
ATOM 2096 N N . GLY A 1 266 ? 7.537 -7.315 -2.134 1.00 96.38 266 GLY A N 1
ATOM 2097 C CA . GLY A 1 266 ? 8.122 -6.893 -3.410 1.00 96.38 266 GLY A CA 1
ATOM 2098 C C . GLY A 1 266 ? 7.333 -7.403 -4.620 1.00 96.38 266 GLY A C 1
ATOM 2099 O O . GLY A 1 266 ? 6.986 -6.611 -5.491 1.00 96.38 266 GLY A O 1
ATOM 2100 N N . LEU A 1 267 ? 6.978 -8.692 -4.638 1.00 96.81 267 LEU A N 1
ATOM 2101 C CA . LEU A 1 267 ? 6.129 -9.304 -5.664 1.00 96.81 267 LEU A CA 1
ATOM 2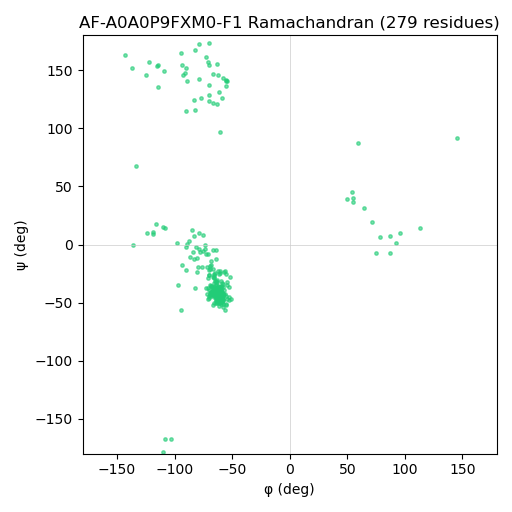102 C C . LEU A 1 267 ? 4.763 -8.610 -5.747 1.00 96.81 267 LEU A C 1
ATOM 2104 O O . LEU A 1 267 ? 4.337 -8.235 -6.835 1.00 96.81 267 LEU A O 1
ATOM 2108 N N . CYS A 1 268 ? 4.103 -8.384 -4.608 1.00 96.94 268 CYS A N 1
ATOM 2109 C CA . CYS A 1 268 ? 2.830 -7.664 -4.543 1.00 96.94 268 CYS A CA 1
ATOM 2110 C C . CYS A 1 268 ? 2.939 -6.227 -5.084 1.00 96.94 268 CYS A C 1
ATOM 2112 O O . CYS A 1 268 ? 2.093 -5.777 -5.863 1.00 96.94 268 CYS A O 1
ATOM 2114 N N . SER A 1 269 ? 3.992 -5.505 -4.696 1.00 97.88 269 SER A N 1
ATOM 2115 C CA . SER A 1 269 ? 4.220 -4.126 -5.143 1.00 97.88 269 SER A CA 1
ATOM 2116 C C . SER A 1 269 ? 4.491 -4.059 -6.644 1.00 97.88 269 SER A C 1
ATOM 2118 O O . SER A 1 269 ? 3.900 -3.234 -7.338 1.00 97.88 269 SER A O 1
ATOM 2120 N N . LEU A 1 270 ? 5.314 -4.973 -7.167 1.00 98.00 270 LEU A N 1
ATOM 2121 C CA . LEU A 1 270 ? 5.564 -5.081 -8.600 1.00 98.00 270 LEU A CA 1
ATOM 2122 C C . LEU A 1 270 ? 4.277 -5.410 -9.362 1.00 98.00 270 LEU A C 1
ATOM 2124 O O . LEU A 1 270 ? 3.965 -4.731 -10.333 1.00 98.00 270 LEU A O 1
ATOM 2128 N N . ALA A 1 271 ? 3.504 -6.401 -8.909 1.00 97.31 271 ALA A N 1
ATOM 2129 C CA . ALA A 1 271 ? 2.239 -6.764 -9.543 1.00 97.31 271 ALA A CA 1
ATOM 2130 C C . ALA A 1 271 ? 1.264 -5.574 -9.592 1.00 97.31 271 ALA A C 1
ATOM 2132 O O . ALA A 1 271 ? 0.674 -5.307 -10.635 1.00 97.31 271 ALA A O 1
ATOM 2133 N N . SER A 1 272 ? 1.163 -4.802 -8.503 1.00 97.81 272 SER A N 1
ATOM 2134 C CA . SER A 1 272 ? 0.366 -3.565 -8.474 1.00 97.81 272 SER A CA 1
ATOM 2135 C C . SER A 1 272 ? 0.837 -2.544 -9.510 1.00 97.81 272 SER A C 1
ATOM 2137 O O . SER A 1 272 ? 0.013 -1.963 -10.217 1.00 97.81 272 SER A O 1
ATOM 2139 N N . ALA A 1 273 ? 2.151 -2.324 -9.609 1.00 98.00 273 ALA A N 1
ATOM 2140 C CA . ALA A 1 273 ? 2.725 -1.378 -10.558 1.00 98.00 273 ALA A CA 1
ATOM 2141 C C . ALA A 1 273 ? 2.456 -1.802 -12.009 1.00 98.00 273 ALA A C 1
ATOM 2143 O O . ALA A 1 273 ? 2.025 -0.993 -12.827 1.00 98.00 273 ALA A O 1
ATOM 2144 N N . LEU A 1 274 ? 2.661 -3.083 -12.322 1.00 97.19 274 LEU A N 1
ATOM 2145 C CA . LEU A 1 274 ? 2.465 -3.628 -13.665 1.00 97.19 274 LEU A CA 1
ATOM 2146 C C . LEU A 1 274 ? 0.994 -3.589 -14.100 1.00 97.19 274 LEU A C 1
ATOM 2148 O O . LEU A 1 274 ? 0.730 -3.228 -15.245 1.00 97.19 274 LEU A O 1
ATOM 2152 N N . LEU A 1 275 ? 0.050 -3.880 -13.195 1.00 95.81 275 LEU A N 1
ATOM 2153 C CA . LEU A 1 275 ? -1.389 -3.729 -13.453 1.00 95.81 275 LEU A CA 1
ATOM 2154 C C . LEU A 1 275 ? -1.743 -2.277 -13.804 1.00 95.81 275 LEU A C 1
ATOM 2156 O O . LEU A 1 275 ? -2.416 -2.022 -14.798 1.00 95.81 275 LEU A O 1
ATOM 2160 N N . ARG A 1 276 ? -1.238 -1.302 -13.032 1.00 95.50 276 ARG A N 1
ATOM 2161 C CA . ARG A 1 276 ? -1.464 0.133 -13.303 1.00 95.50 276 ARG A CA 1
ATOM 2162 C C . ARG A 1 276 ? -0.874 0.587 -14.637 1.00 95.50 276 ARG A C 1
ATOM 2164 O O . ARG A 1 276 ? -1.402 1.505 -15.254 1.00 95.50 276 ARG A O 1
ATOM 2171 N N . LEU A 1 277 ? 0.217 -0.041 -15.068 1.00 95.38 277 LEU A N 1
ATOM 2172 C CA . LEU A 1 277 ? 0.876 0.238 -16.342 1.00 95.38 277 LEU A CA 1
ATOM 2173 C C . LEU A 1 277 ? 0.256 -0.515 -17.531 1.00 95.38 277 LEU A C 1
ATOM 2175 O O . LEU A 1 277 ? 0.686 -0.282 -18.660 1.00 95.38 277 LEU A O 1
ATOM 2179 N N . GLY A 1 278 ? -0.706 -1.418 -17.304 1.00 92.81 278 GLY A N 1
ATOM 2180 C CA . GLY A 1 278 ? -1.266 -2.277 -18.353 1.00 92.81 278 GLY A CA 1
ATOM 2181 C C . GLY A 1 278 ? -0.241 -3.254 -18.941 1.00 92.81 278 GLY A C 1
ATOM 2182 O O . GLY A 1 278 ? -0.266 -3.548 -20.138 1.00 92.81 278 GLY A O 1
ATOM 2183 N N . LEU A 1 279 ? 0.719 -3.696 -18.122 1.00 92.50 279 LEU A N 1
ATOM 2184 C CA . LEU A 1 279 ? 1.745 -4.668 -18.517 1.00 92.50 279 LEU A CA 1
ATOM 2185 C C . LEU A 1 279 ? 1.361 -6.116 -18.181 1.00 92.50 279 LEU A C 1
ATOM 2187 O O . LEU A 1 279 ? 1.962 -7.032 -18.736 1.00 92.50 279 LEU A O 1
ATOM 2191 N N . ILE A 1 280 ? 0.392 -6.308 -17.285 1.00 91.50 280 ILE A N 1
ATOM 2192 C CA . ILE A 1 280 ? -0.233 -7.590 -16.929 1.00 91.50 280 ILE A CA 1
ATOM 2193 C C . ILE A 1 280 ? -1.732 -7.357 -16.674 1.00 91.50 280 ILE A C 1
ATOM 2195 O O . ILE A 1 280 ? -2.125 -6.210 -16.449 1.00 91.50 280 ILE A O 1
ATOM 2199 N N . ASP A 1 281 ? -2.526 -8.431 -16.674 1.00 83.06 281 ASP A N 1
ATOM 2200 C CA . ASP A 1 281 ? -3.988 -8.417 -16.476 1.00 83.06 281 ASP A CA 1
ATOM 2201 C C . ASP A 1 281 ? -4.445 -9.090 -15.179 1.00 83.06 281 ASP A C 1
ATOM 2203 O O . ASP A 1 281 ? -3.881 -10.146 -14.811 1.00 83.06 281 ASP A O 1
#

Sequence (281 aa):
MRAAHVRGLQRAFGEKALLRKLRVLLVENRGRWPLTDLYLTHPLLRSRGCTEEFRQVVLKFIEEKSGEDICRLVNSATSTLLTYILVGGEKDKKWVQDTMGWLKQQQLKDGGWHWKPKGELPLNARSEAWSTAMVFAALKTIDGANTGYMDAILEFLKRDWKERGWGGSPEVTMIYLSIGGINGNNRIMKEAIQPLRASQLPNGAWPGYSRKTCEGGIFKTCVILNALTAAGLGLNDESVLRGLKFVESKIDRILNARWGGVLIQGLCSLASALLRLGLID

Radius of gyration: 18.48 Å; Cα contacts (8 Å, |Δi|>4): 391; chains: 1; bounding box: 47×42×57 Å

Nearest PDB structures (foldseek):
  2win-assembly1_B  TM=5.947E-01  e=2.144E-02  Homo sapiens
  2win-assembly2_D  TM=5.947E-01  e=2.144E-02  Homo sapiens
  1vd5-assembly1_A  TM=6.700E-01  e=1.090E-01  Bacillus sp. GL1
  2fv0-assembly2_B  TM=6.653E-01  e=3.176E-01  Bacillus sp. GL1

Foldseek 3Di:
DLVVLLVVLLVLPAVLPLVVLLLVQCVVCLVPDQLLVLLLCLLLLLDPPNDLVSLVSLLVSLVPDDLCSCVQWLSSVLSSLLNCVSSPHDLPPPSNVVSLVQNVVQQDPLRFHDRGRNVPDDPPDDHALLSLLSNLLSCCSRVPPPPVSSVSSVVSNVVCCVPCVRVPQCLSNLLSNLSSVAACVDPSLVVNVVVVQVQQAPQLAHQDPDPVRGNHDLLSLLSNLLSCLSNVDESVDPSNSSSSVSNSVVVVVLSPDHPPDSSSNSSSSNSNNCVSHVSYD

Secondary structure (DSSP, 8-state):
-HHHHHHHHHHHHHTTTHHHHHHHHHHHTGGG--GGGGGGGHHHHHSTT--HHHHHHHHHHHHTS-HHHHTTSHHHHHHHHHHHHHHT--TT-HHHHHHHHHHHHT--TTS---SS-GGGS-TT----HHHHHHHHHHHHHHH---HHHHHHHHHHHHHHHHHHGGGG-HHHHHHHHHHTT--TTSHHHHHHHHHHHHT--TTS----SSGGGTT--HHHHHHHHHHHHHTT--TT-HHHHHHHHHHHTTHHHHHT--TTSHHHHHHHHHHHHHHHTTS--

Mean predicted aligned error: 3.92 Å